Protein AF-A0A7S2BMV5-F1 (afdb_monomer)

Foldseek 3Di:
DDDDDDPLRQLLVVLVVLCVVVVNPDDDDSVLSSVNSVLLVVLVVVLVVQLVVLVVVLVVVLVVLVPDDDDPPVSVVVNVVSVVVSVVSNVVSVVSSVVVSVVSVVSPDDPPDDDDDDDDDDDDDLPPDDPPPPPDPDPVVVVVCVVVPDDPVCPPPVNVSVVVVVVVCVVVVVVVVVVVVVVVVVVVVVVVVVVVVVVVVVVVVVVVVVVVVVVVVVVVVVVVVVVVVVVVVVVVVVV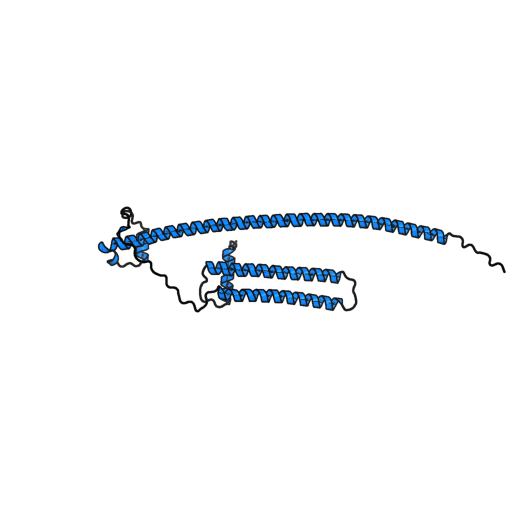VVVVVVVVCVVPPPPPPPPPDD

Organism: NCBI:txid156173

pLDDT: mean 72.01, std 15.32, range [33.25, 97.81]

Radius of gyration: 40.63 Å; Cα contacts (8 Å, |Δi|>4): 65; chains: 1; bounding box: 92×41×137 Å

Mean predicted aligned error: 20.05 Å

Secondary structure (DSSP, 8-state):
-PPPPPHHHHHHHHHHHHHHHTT--SPPPHHHHHHHHHHHHHHHHHHHHHHHHHHHHHHHHHHHHHHS---TTHHHHHHHHHHHHHHHHHHHHHHHHHHHHHHHHHHSPPTT----PPPPPPPPPGGG--GGGTT---HHHHHHHHHTT--GGGGSTTTHHHHHHHHHHHHHHHHHHHHHHHHHHHHHHHHHHHHHHHHHHHHHHHHHHHHHHHHHHHHHHHHHHHHHHHHHHHHHHHHHHHHHHHHHHHHS---------

Structure (mmCIF, N/CA/C/O backbone):
data_AF-A0A7S2BMV5-F1
#
_entry.id   AF-A0A7S2BMV5-F1
#
loop_
_atom_site.group_PDB
_atom_site.id
_atom_site.type_symbol
_atom_site.label_atom_id
_atom_site.label_alt_id
_atom_site.label_comp_id
_atom_site.label_asym_id
_atom_site.label_entity_id
_atom_site.label_seq_id
_atom_site.pdbx_PDB_ins_code
_atom_site.Cartn_x
_atom_site.Cartn_y
_atom_site.Cartn_z
_atom_site.occupancy
_atom_site.B_iso_or_equiv
_atom_site.auth_seq_id
_atom_site.auth_comp_id
_atom_site.auth_asym_id
_atom_site.auth_atom_id
_atom_site.pdbx_PDB_model_num
ATOM 1 N N . MET A 1 1 ? -23.378 18.443 5.020 1.00 53.50 1 MET A N 1
ATOM 2 C CA . MET A 1 1 ? -22.189 17.564 4.950 1.00 53.50 1 MET A CA 1
ATOM 3 C C . MET A 1 1 ? -22.129 16.754 6.234 1.00 53.50 1 MET A C 1
ATOM 5 O O . MET A 1 1 ? -22.157 17.366 7.294 1.00 53.50 1 MET A O 1
ATOM 9 N N . GLN A 1 2 ? -22.137 15.420 6.168 1.00 54.19 2 GLN A N 1
ATOM 10 C CA . GLN A 1 2 ? -21.997 14.602 7.379 1.00 54.19 2 GLN A CA 1
ATOM 11 C C . GLN A 1 2 ? -20.531 14.589 7.845 1.00 54.19 2 GLN A C 1
ATOM 13 O O . GLN A 1 2 ? -19.635 14.514 6.999 1.00 54.19 2 GLN A O 1
ATOM 18 N N . PRO A 1 3 ? -20.265 14.688 9.159 1.00 68.56 3 PRO A N 1
ATOM 19 C CA . PRO A 1 3 ? -18.908 14.627 9.687 1.00 68.56 3 PRO A CA 1
ATOM 20 C C . PRO A 1 3 ? -18.293 13.250 9.411 1.00 68.56 3 PRO A C 1
ATOM 22 O O . PRO A 1 3 ? -18.936 12.222 9.626 1.00 68.56 3 PRO A O 1
ATOM 25 N N . LYS A 1 4 ? -17.038 13.223 8.940 1.00 74.50 4 LYS A N 1
ATOM 26 C CA . LYS A 1 4 ? -16.300 11.966 8.748 1.00 74.50 4 LYS A CA 1
ATOM 27 C C . LYS A 1 4 ? -16.177 11.233 10.095 1.00 74.50 4 LYS A C 1
ATOM 29 O O . LYS A 1 4 ? -15.773 11.860 11.078 1.00 74.50 4 LYS A O 1
ATOM 34 N N . PRO A 1 5 ? -16.483 9.925 10.157 1.00 76.75 5 PRO A N 1
ATOM 35 C CA . PRO A 1 5 ? -16.340 9.151 11.383 1.00 76.75 5 PRO A CA 1
ATOM 36 C C . PRO A 1 5 ? -14.868 9.070 11.793 1.00 76.75 5 PRO A C 1
ATOM 38 O O . PRO A 1 5 ? -13.985 8.927 10.944 1.00 76.75 5 PRO A O 1
ATOM 41 N N . SER A 1 6 ? -14.605 9.149 13.099 1.00 84.50 6 SER A N 1
ATOM 42 C CA . SER A 1 6 ? -13.249 9.040 13.644 1.00 84.50 6 SER A CA 1
ATOM 43 C C . SER A 1 6 ? -12.646 7.655 13.387 1.00 84.50 6 SER A C 1
ATOM 45 O O . SER A 1 6 ? -13.371 6.669 13.260 1.00 84.50 6 SER A O 1
ATOM 47 N N . MET A 1 7 ? -11.314 7.549 13.370 1.00 72.94 7 MET A N 1
ATOM 48 C CA . MET A 1 7 ? -10.622 6.269 13.149 1.00 72.94 7 MET A CA 1
ATOM 49 C C . MET A 1 7 ? -11.015 5.189 14.170 1.00 72.94 7 MET A C 1
ATOM 51 O O . MET A 1 7 ? -11.207 4.040 13.794 1.00 72.94 7 MET A O 1
ATOM 55 N N . SER A 1 8 ? -11.209 5.540 15.448 1.00 72.69 8 SER A N 1
ATOM 56 C CA . SER A 1 8 ? -11.720 4.584 16.451 1.00 72.69 8 SER A CA 1
ATOM 57 C C . SER A 1 8 ? -13.168 4.173 16.168 1.00 72.69 8 SER A C 1
ATOM 59 O O . SER A 1 8 ? -13.519 3.011 16.348 1.00 72.69 8 SER A O 1
ATOM 61 N N . ALA A 1 9 ? -14.022 5.087 15.695 1.00 72.12 9 ALA A N 1
ATOM 62 C CA . ALA A 1 9 ? -15.381 4.721 15.300 1.00 72.12 9 ALA A CA 1
ATOM 63 C C . ALA A 1 9 ? -15.375 3.763 14.096 1.00 72.12 9 ALA A C 1
ATOM 65 O O . ALA A 1 9 ? -16.137 2.803 14.088 1.00 72.12 9 ALA A O 1
ATOM 66 N N . GLN A 1 10 ? -14.475 3.972 13.130 1.00 74.88 10 GLN A N 1
ATOM 67 C CA . GLN A 1 10 ? -14.293 3.072 11.987 1.00 74.88 10 GLN A CA 1
ATOM 68 C C . GLN A 1 10 ? -13.787 1.690 12.423 1.00 74.88 10 GLN A C 1
ATOM 70 O O . GLN A 1 10 ? -14.365 0.689 12.016 1.00 74.88 10 GLN A O 1
ATOM 75 N N . LYS A 1 11 ? -12.775 1.623 13.301 1.00 75.00 11 LYS A N 1
ATOM 76 C CA . LYS A 1 11 ? -12.263 0.362 13.873 1.00 75.00 11 LYS A CA 1
ATOM 77 C C . LYS A 1 11 ? -13.360 -0.422 14.593 1.00 75.00 11 LYS A C 1
ATOM 79 O O . LYS A 1 11 ? -13.543 -1.606 14.327 1.00 75.00 11 LYS A O 1
ATOM 84 N N . ARG A 1 12 ? -14.132 0.247 15.457 1.00 72.50 12 ARG A N 1
ATOM 85 C CA . ARG A 1 12 ? -15.235 -0.385 16.195 1.00 72.50 12 ARG A CA 1
ATOM 86 C C . ARG A 1 12 ? -16.362 -0.846 15.279 1.00 72.50 12 ARG A C 1
ATOM 88 O O . ARG A 1 12 ? -16.884 -1.931 15.494 1.00 72.50 12 ARG A O 1
ATOM 95 N N . ALA A 1 13 ? -16.708 -0.064 14.257 1.00 73.88 13 ALA A N 1
ATOM 96 C CA . ALA A 1 13 ? -17.693 -0.468 13.255 1.00 73.88 13 ALA A CA 1
ATOM 97 C C . ALA A 1 13 ? -17.224 -1.700 12.463 1.00 73.88 13 ALA A C 1
ATOM 99 O O . ALA A 1 13 ? -18.014 -2.603 12.210 1.00 73.88 13 ALA A O 1
ATOM 100 N N . LEU A 1 14 ? -15.933 -1.764 12.128 1.00 73.81 14 LEU A N 1
ATOM 101 C CA . LEU A 1 14 ? -15.335 -2.897 11.427 1.00 73.81 14 LEU A CA 1
ATOM 102 C C . LEU A 1 14 ? -15.361 -4.173 12.284 1.00 73.81 14 LEU A C 1
ATOM 104 O O . LEU A 1 14 ? -15.758 -5.231 11.804 1.00 73.81 14 LEU A O 1
ATOM 108 N N . ALA A 1 15 ? -14.998 -4.059 13.565 1.00 75.12 15 ALA A N 1
ATOM 109 C CA . ALA A 1 15 ? -15.079 -5.160 14.524 1.00 75.12 15 ALA A CA 1
ATOM 110 C C . ALA A 1 15 ? -16.514 -5.675 14.685 1.00 75.12 15 ALA A C 1
ATOM 112 O O . ALA A 1 15 ? -16.746 -6.881 14.699 1.00 75.12 15 ALA A O 1
ATOM 113 N N . TRP A 1 16 ? -17.475 -4.755 14.750 1.00 71.62 16 TRP A N 1
ATOM 114 C CA . TRP A 1 16 ? -18.891 -5.082 14.825 1.00 71.62 16 TRP A CA 1
ATOM 115 C C . TRP A 1 16 ? -19.418 -5.787 13.581 1.00 71.62 16 TRP A C 1
ATOM 117 O O . TRP A 1 16 ? -20.096 -6.795 13.721 1.00 71.62 16 TRP A O 1
ATOM 127 N N . ALA A 1 17 ? -19.079 -5.312 12.382 1.00 71.81 17 ALA A N 1
ATOM 128 C CA . ALA A 1 17 ? -19.498 -5.951 11.136 1.00 71.81 17 ALA A CA 1
ATOM 129 C C . ALA A 1 17 ? -18.977 -7.394 11.024 1.00 71.81 17 ALA A C 1
ATOM 131 O O . ALA A 1 17 ? -19.687 -8.282 10.560 1.00 71.81 17 ALA A O 1
ATOM 132 N N . VAL A 1 18 ? -17.747 -7.643 11.485 1.00 72.00 18 VAL A N 1
ATOM 133 C CA . VAL A 1 18 ? -17.163 -8.992 11.517 1.00 72.00 18 VAL A CA 1
ATOM 134 C C . VAL A 1 18 ? -17.831 -9.876 12.567 1.00 72.00 18 VAL A C 1
ATOM 136 O O . VAL A 1 18 ? -18.065 -11.055 12.310 1.00 72.00 18 VAL A O 1
ATOM 139 N N . ALA A 1 19 ? -18.140 -9.326 13.740 1.00 68.62 19 ALA A N 1
ATOM 140 C CA . ALA A 1 19 ? -18.845 -10.054 14.786 1.00 68.62 19 ALA A CA 1
ATOM 141 C C . ALA A 1 19 ? -20.274 -10.420 14.353 1.00 68.62 19 ALA A C 1
ATOM 143 O O . ALA A 1 19 ? -20.678 -11.569 14.497 1.00 68.62 19 ALA A O 1
ATOM 144 N N . ASP A 1 20 ? -21.001 -9.479 13.750 1.00 69.88 20 ASP A N 1
ATOM 145 C CA . ASP A 1 20 ? -22.357 -9.678 13.226 1.00 69.88 20 ASP A CA 1
ATOM 146 C C . ASP A 1 20 ? -22.390 -10.740 12.116 1.00 69.88 20 ASP A C 1
ATOM 148 O O . ASP A 1 20 ? -23.159 -11.696 12.188 1.00 69.88 20 ASP A O 1
ATOM 152 N N . ALA A 1 21 ? -21.455 -10.678 11.159 1.00 67.88 21 ALA A N 1
ATOM 153 C CA . ALA A 1 21 ? -21.303 -11.699 10.117 1.00 67.88 21 ALA A CA 1
ATOM 154 C C . ALA A 1 21 ? -20.992 -13.105 10.670 1.00 67.88 21 ALA A C 1
ATOM 156 O O . ALA A 1 21 ? -21.187 -14.104 9.978 1.00 67.88 21 ALA A O 1
ATOM 157 N N . ARG A 1 22 ? -20.504 -13.190 11.912 1.00 68.31 22 ARG A N 1
ATOM 158 C CA . ARG A 1 22 ? -20.238 -14.438 12.640 1.00 68.31 22 ARG A CA 1
ATOM 159 C C . ARG A 1 22 ? -21.361 -14.842 13.594 1.00 68.31 22 ARG A C 1
ATOM 161 O O . ARG A 1 22 ? -21.196 -15.808 14.330 1.00 68.31 22 ARG A O 1
ATOM 168 N N . GLY A 1 23 ? -22.486 -14.132 13.575 1.00 63.94 23 GLY A N 1
ATOM 169 C CA . GLY A 1 23 ? -23.636 -14.425 14.422 1.00 63.94 23 GLY A CA 1
ATOM 170 C C . GLY A 1 23 ? -23.456 -13.981 15.871 1.00 63.94 23 GLY A C 1
ATOM 171 O O . GLY A 1 23 ? -24.042 -14.586 16.765 1.00 63.94 23 GLY A O 1
ATOM 172 N N . ALA A 1 24 ? -22.646 -12.951 16.136 1.00 66.12 24 ALA A N 1
ATOM 173 C CA . ALA A 1 24 ? -22.489 -12.434 17.490 1.00 66.12 24 ALA A CA 1
ATOM 174 C C . ALA A 1 24 ? -23.841 -11.983 18.067 1.00 66.12 24 ALA A C 1
ATOM 176 O O . ALA A 1 24 ? -24.450 -11.020 17.610 1.00 66.12 24 ALA A O 1
ATOM 177 N N . VAL A 1 25 ? -24.281 -12.665 19.125 1.00 64.19 25 VAL A N 1
ATOM 178 C CA . VAL A 1 25 ? -25.555 -12.385 19.813 1.00 64.19 25 VAL A CA 1
ATOM 179 C C . VAL A 1 25 ? -25.427 -11.212 20.796 1.00 64.19 25 VAL A C 1
ATOM 181 O O . VAL A 1 25 ? -26.422 -10.626 21.220 1.00 64.19 25 VAL A O 1
ATOM 184 N N . ARG A 1 26 ? -24.196 -10.854 21.186 1.00 66.81 26 ARG A N 1
ATOM 185 C CA . ARG A 1 26 ? -23.913 -9.841 22.212 1.00 66.81 26 ARG A CA 1
ATOM 186 C C . ARG A 1 26 ? -23.115 -8.671 21.672 1.00 66.81 26 ARG A C 1
ATOM 188 O O . ARG A 1 26 ? -22.296 -8.804 20.766 1.00 66.81 26 ARG A O 1
ATOM 195 N N . THR A 1 27 ? -23.311 -7.527 22.321 1.00 71.69 27 THR A N 1
ATOM 196 C CA . THR A 1 27 ? -22.537 -6.328 22.040 1.00 71.69 27 THR A CA 1
ATOM 197 C C . THR A 1 27 ? -21.094 -6.468 22.484 1.00 71.69 27 THR A C 1
ATOM 199 O O . THR A 1 27 ? -20.839 -6.739 23.655 1.00 71.69 27 THR A O 1
ATOM 202 N N . LEU A 1 28 ? -20.156 -6.238 21.564 1.00 72.56 28 LEU A N 1
ATOM 203 C CA . LEU A 1 28 ? -18.733 -6.208 21.884 1.00 72.56 28 LEU A CA 1
ATOM 204 C C . LEU A 1 28 ? -18.419 -5.065 22.848 1.00 72.56 28 LEU A C 1
ATOM 206 O O . LEU A 1 28 ? -18.782 -3.909 22.603 1.00 72.56 28 LEU A O 1
ATOM 210 N N . GLU A 1 29 ? -17.685 -5.383 23.912 1.00 78.00 29 GLU A N 1
ATOM 211 C CA . GLU A 1 29 ? -17.098 -4.367 24.775 1.00 78.00 29 GLU A CA 1
ATOM 212 C C . GLU A 1 29 ? -16.193 -3.436 23.966 1.00 78.00 29 GLU A C 1
ATOM 214 O O . GLU A 1 29 ? -15.523 -3.844 23.014 1.00 78.00 29 GLU A O 1
ATOM 219 N N . LYS A 1 30 ? -16.150 -2.161 24.358 1.00 76.81 30 LYS A N 1
ATOM 220 C CA . LYS A 1 30 ? -15.421 -1.125 23.618 1.00 76.81 30 LYS A CA 1
ATOM 221 C C . LYS A 1 30 ? -13.936 -1.470 23.441 1.00 76.81 30 LYS A C 1
ATOM 223 O O . LYS A 1 30 ? -13.413 -1.307 22.344 1.00 76.81 30 LYS A O 1
ATOM 228 N N . SER A 1 31 ? -13.287 -1.963 24.495 1.00 75.31 31 SER A N 1
ATOM 229 C CA . SER A 1 31 ? -11.877 -2.380 24.499 1.00 75.31 31 SER A CA 1
ATOM 230 C C . SER A 1 31 ? -11.614 -3.532 23.524 1.00 75.31 31 SER A C 1
ATOM 232 O O . SER A 1 31 ? -10.661 -3.483 22.747 1.00 75.31 31 SER A O 1
ATOM 234 N N . VAL A 1 32 ? -12.491 -4.538 23.520 1.00 75.12 32 VAL A N 1
ATOM 235 C CA . VAL A 1 32 ? -12.416 -5.693 22.617 1.00 75.12 32 VAL A CA 1
ATOM 236 C C . VAL A 1 32 ? -12.652 -5.252 21.173 1.00 75.12 32 VAL A C 1
ATOM 238 O O . VAL A 1 32 ? -11.873 -5.603 20.292 1.00 75.12 32 VAL A O 1
ATOM 241 N N . ALA A 1 33 ? -13.660 -4.412 20.926 1.00 73.75 33 ALA A N 1
ATOM 242 C CA . ALA A 1 33 ? -13.953 -3.876 19.600 1.00 73.75 33 ALA A CA 1
ATOM 243 C C . ALA A 1 33 ? -12.804 -3.018 19.041 1.00 73.75 33 ALA A C 1
ATOM 245 O O . ALA A 1 33 ? -12.479 -3.126 17.859 1.00 73.75 33 ALA A O 1
ATOM 246 N N . ASP A 1 34 ? -12.162 -2.186 19.868 1.00 74.31 34 ASP A N 1
ATOM 247 C CA . ASP A 1 34 ? -10.994 -1.404 19.449 1.00 74.31 34 ASP A CA 1
ATOM 248 C C . ASP A 1 34 ? -9.797 -2.324 19.118 1.00 74.31 34 ASP A C 1
ATOM 250 O O . ASP A 1 34 ? -9.125 -2.105 18.106 1.00 74.31 34 ASP A O 1
ATOM 254 N N . LYS A 1 35 ? -9.560 -3.388 19.905 1.00 77.12 35 LYS A N 1
ATOM 255 C CA . LYS A 1 35 ? -8.487 -4.372 19.660 1.00 77.12 35 LYS A CA 1
ATOM 256 C C . LYS A 1 35 ? -8.723 -5.180 18.380 1.00 77.12 35 LYS A C 1
ATOM 258 O O . LYS A 1 35 ? -7.837 -5.247 17.530 1.00 77.12 35 LYS A O 1
ATOM 263 N N . VAL A 1 36 ? -9.922 -5.738 18.212 1.00 75.81 36 VAL A N 1
ATOM 264 C CA . VAL A 1 36 ? -10.328 -6.487 17.010 1.00 75.81 36 VAL A CA 1
ATOM 265 C C . VAL A 1 36 ? -10.270 -5.592 15.773 1.00 75.81 36 VAL A C 1
ATOM 267 O O . VAL A 1 36 ? -9.698 -5.973 14.754 1.00 75.81 36 VAL A O 1
ATOM 270 N N . GLY A 1 37 ? -10.795 -4.369 15.871 1.00 76.88 37 GLY A N 1
ATOM 271 C CA . GLY A 1 37 ? -10.761 -3.401 14.779 1.00 76.88 37 GLY A CA 1
ATOM 272 C C . GLY A 1 37 ? -9.337 -3.014 14.378 1.00 76.88 37 GLY A C 1
ATOM 273 O O . GLY A 1 37 ? -9.053 -2.877 13.189 1.00 76.88 37 GLY A O 1
ATOM 274 N N . LEU A 1 38 ? -8.424 -2.881 15.347 1.00 80.69 38 LEU A N 1
ATOM 275 C CA . LEU A 1 38 ? -7.005 -2.649 15.079 1.00 80.69 38 LEU A CA 1
ATOM 276 C C . LEU A 1 38 ? -6.352 -3.848 14.380 1.00 80.69 38 LEU A C 1
ATOM 278 O O . LEU A 1 38 ? -5.657 -3.642 13.389 1.00 80.69 38 LEU A O 1
ATOM 282 N N . MET A 1 39 ? -6.584 -5.077 14.852 1.00 79.12 39 MET A N 1
ATOM 283 C CA . MET A 1 39 ? -6.038 -6.289 14.222 1.00 79.12 39 MET A CA 1
ATOM 284 C C . MET A 1 39 ? -6.485 -6.409 12.762 1.00 79.12 39 MET A C 1
ATOM 286 O O . MET A 1 39 ? -5.648 -6.538 11.869 1.00 79.12 39 MET A O 1
ATOM 290 N N . LEU A 1 40 ? -7.787 -6.252 12.511 1.00 77.81 40 LEU A N 1
ATOM 291 C CA . LEU A 1 40 ? -8.359 -6.274 11.166 1.00 77.81 40 LEU A CA 1
ATOM 292 C C . LEU A 1 40 ? -7.781 -5.175 10.270 1.00 77.81 40 LEU A C 1
ATOM 294 O O . LEU A 1 40 ? -7.488 -5.416 9.100 1.00 77.81 40 LEU A O 1
ATOM 298 N N . GLN A 1 41 ? -7.589 -3.966 10.805 1.00 79.75 41 GLN A N 1
ATOM 299 C CA . GLN A 1 41 ? -6.994 -2.872 10.044 1.00 79.75 41 GLN A CA 1
ATOM 300 C C . GLN A 1 41 ? -5.533 -3.164 9.682 1.00 79.75 41 GLN A C 1
ATOM 302 O O . GLN A 1 41 ? -5.146 -2.977 8.529 1.00 79.75 41 GLN A O 1
ATOM 307 N N . THR A 1 42 ? -4.728 -3.634 10.635 1.00 80.75 42 THR A N 1
ATOM 308 C CA . THR A 1 42 ? -3.323 -4.000 10.402 1.00 80.75 42 THR A CA 1
ATOM 309 C C . THR A 1 42 ? -3.213 -5.096 9.347 1.00 80.75 42 THR A C 1
ATOM 311 O O . THR A 1 42 ? -2.400 -5.003 8.426 1.00 80.75 42 THR A O 1
ATOM 314 N N . GLN A 1 43 ? -4.079 -6.104 9.425 1.00 77.88 43 GLN A N 1
ATOM 315 C CA . GLN A 1 43 ? -4.113 -7.191 8.457 1.00 77.88 43 GLN A CA 1
ATOM 316 C C . GLN A 1 43 ? -4.548 -6.705 7.070 1.00 77.88 43 GLN A C 1
ATOM 318 O O . GLN A 1 43 ? -3.911 -7.042 6.076 1.00 77.88 43 GLN A O 1
ATOM 323 N N . ALA A 1 44 ? -5.559 -5.835 6.991 1.00 78.19 44 ALA A N 1
ATOM 324 C CA . ALA A 1 44 ? -5.974 -5.220 5.735 1.00 78.19 44 ALA A CA 1
ATOM 325 C C . ALA A 1 44 ? -4.850 -4.389 5.096 1.00 78.19 44 ALA A C 1
ATOM 327 O O . ALA A 1 44 ? -4.679 -4.436 3.880 1.00 78.19 44 ALA A O 1
ATOM 328 N N . ILE A 1 45 ? -4.064 -3.654 5.891 1.00 80.12 45 ILE A N 1
ATOM 329 C CA . ILE A 1 45 ? -2.890 -2.915 5.400 1.00 80.12 45 ILE A CA 1
ATOM 330 C C . ILE A 1 45 ? -1.848 -3.885 4.835 1.00 80.12 45 ILE A C 1
ATOM 332 O O . ILE A 1 45 ? -1.396 -3.691 3.709 1.00 80.12 45 ILE A O 1
ATOM 336 N N . LYS A 1 46 ? -1.516 -4.950 5.575 1.00 80.00 46 LYS A N 1
ATOM 337 C CA . LYS A 1 46 ? -0.541 -5.970 5.154 1.00 80.00 46 LYS A CA 1
ATOM 338 C C . LYS A 1 46 ? -0.957 -6.673 3.859 1.00 80.00 46 LYS A C 1
ATOM 340 O O . LYS A 1 46 ? -0.132 -6.937 2.993 1.00 80.00 46 LYS A O 1
ATOM 345 N N . VAL A 1 47 ? -2.243 -6.966 3.714 1.00 76.75 47 VAL A N 1
ATOM 346 C CA . VAL A 1 47 ? -2.788 -7.636 2.527 1.00 76.75 47 VAL A CA 1
ATOM 347 C C . VAL A 1 47 ? -2.799 -6.687 1.336 1.00 76.75 47 VAL A C 1
ATOM 349 O O . VAL A 1 47 ? -2.360 -7.064 0.254 1.00 76.75 47 VAL A O 1
ATOM 352 N N . ARG A 1 48 ? -3.219 -5.430 1.528 1.00 77.81 48 ARG A N 1
ATOM 353 C CA . ARG A 1 48 ? -3.165 -4.411 0.470 1.00 77.81 48 ARG A CA 1
ATOM 354 C C . ARG A 1 48 ? -1.741 -4.161 -0.010 1.00 77.81 48 ARG A C 1
ATOM 356 O O . ARG A 1 48 ? -1.544 -4.046 -1.213 1.00 77.81 48 ARG A O 1
ATOM 363 N N . SER A 1 49 ? -0.762 -4.096 0.894 1.00 76.50 49 SER A N 1
ATOM 364 C CA . SER A 1 49 ? 0.635 -3.898 0.499 1.00 76.50 49 SER A CA 1
ATOM 365 C C . SER A 1 49 ? 1.184 -5.095 -0.277 1.00 76.50 49 SER A C 1
ATOM 367 O O . SER A 1 49 ? 1.848 -4.897 -1.291 1.00 76.50 49 SER A O 1
ATOM 369 N N . LYS A 1 50 ? 0.852 -6.328 0.129 1.00 77.88 50 LYS A N 1
ATOM 370 C CA . LYS A 1 50 ? 1.219 -7.547 -0.612 1.00 77.88 50 LYS A CA 1
ATOM 371 C C . LYS A 1 50 ? 0.600 -7.599 -2.008 1.00 77.88 50 LYS A C 1
ATOM 373 O O . LYS A 1 50 ? 1.307 -7.908 -2.961 1.00 77.88 50 LYS A O 1
ATOM 378 N N . LEU A 1 51 ? -0.687 -7.272 -2.131 1.00 78.38 51 LEU A N 1
ATOM 379 C CA . LEU A 1 51 ? -1.373 -7.216 -3.425 1.00 78.38 51 LEU A CA 1
ATOM 380 C C . LEU A 1 51 ? -0.760 -6.144 -4.332 1.00 78.38 51 LEU A C 1
ATOM 382 O O . LEU A 1 51 ? -0.412 -6.443 -5.466 1.00 78.38 51 LEU A O 1
ATOM 386 N N . ALA A 1 52 ? -0.531 -4.938 -3.806 1.00 80.25 52 ALA A N 1
ATOM 387 C CA . ALA A 1 52 ? 0.093 -3.859 -4.566 1.00 80.25 52 ALA A CA 1
ATOM 388 C C . ALA A 1 52 ? 1.507 -4.230 -5.047 1.00 80.25 52 ALA A C 1
ATOM 390 O O . ALA A 1 52 ? 1.859 -3.953 -6.189 1.00 80.25 52 ALA A O 1
ATOM 391 N N . ALA A 1 53 ? 2.309 -4.888 -4.204 1.00 76.94 53 ALA A N 1
ATOM 392 C CA . ALA A 1 53 ? 3.634 -5.365 -4.597 1.00 76.94 53 ALA A CA 1
ATOM 393 C C . ALA A 1 53 ? 3.563 -6.437 -5.699 1.00 76.94 53 ALA A C 1
ATOM 395 O O . ALA A 1 53 ? 4.362 -6.400 -6.634 1.00 76.94 53 ALA A O 1
ATOM 396 N N . ALA A 1 54 ? 2.600 -7.362 -5.613 1.00 76.38 54 ALA A N 1
ATOM 397 C CA . ALA A 1 54 ? 2.382 -8.384 -6.635 1.00 76.38 54 ALA A CA 1
ATOM 398 C C . ALA A 1 54 ? 1.957 -7.770 -7.979 1.00 76.38 54 ALA A C 1
ATOM 400 O O . ALA A 1 54 ? 2.485 -8.162 -9.019 1.00 76.38 54 ALA A O 1
ATOM 401 N N . ASP A 1 55 ? 1.067 -6.774 -7.953 1.00 78.19 55 ASP A N 1
ATOM 402 C CA . ASP A 1 55 ? 0.626 -6.060 -9.153 1.00 78.19 55 ASP A CA 1
ATOM 403 C C . ASP A 1 55 ? 1.795 -5.303 -9.806 1.00 78.19 55 ASP A C 1
ATOM 405 O O . ASP A 1 55 ? 2.017 -5.437 -11.007 1.00 78.19 55 ASP A O 1
ATOM 409 N N . VAL A 1 56 ? 2.599 -4.571 -9.021 1.00 82.31 56 VAL A N 1
ATOM 410 C CA . VAL A 1 56 ? 3.787 -3.853 -9.525 1.00 82.31 56 VAL A CA 1
ATOM 411 C C . VAL A 1 56 ? 4.798 -4.816 -10.147 1.00 82.31 56 VAL A C 1
ATOM 413 O O . VAL A 1 56 ? 5.321 -4.543 -11.229 1.00 82.31 56 VAL A O 1
ATOM 416 N N . TYR A 1 57 ? 5.059 -5.951 -9.495 1.00 78.50 57 TYR A N 1
ATOM 417 C CA . TYR A 1 57 ? 5.959 -6.971 -10.026 1.00 78.50 57 TYR A CA 1
ATOM 418 C C . TYR A 1 57 ? 5.447 -7.528 -11.361 1.00 78.50 57 TYR A C 1
ATOM 420 O O . TYR A 1 57 ? 6.181 -7.519 -12.350 1.00 78.50 57 TYR A O 1
ATOM 428 N N . ALA A 1 58 ? 4.172 -7.924 -11.424 1.00 77.94 58 ALA A N 1
ATOM 429 C CA . ALA A 1 58 ? 3.560 -8.432 -12.648 1.00 77.94 58 ALA A CA 1
ATOM 430 C C . ALA A 1 58 ? 3.592 -7.396 -13.786 1.00 77.94 58 ALA A C 1
ATOM 432 O O . ALA A 1 58 ? 3.914 -7.743 -14.922 1.00 77.94 58 ALA A O 1
ATOM 433 N N . GLU A 1 59 ? 3.316 -6.122 -13.497 1.00 84.25 59 GLU A N 1
ATOM 434 C CA . GLU A 1 59 ? 3.383 -5.038 -14.483 1.00 84.25 59 GLU A CA 1
ATOM 435 C C . GLU A 1 59 ? 4.816 -4.840 -15.008 1.00 84.25 59 GLU A C 1
ATOM 437 O O . GLU A 1 59 ? 5.024 -4.707 -16.216 1.00 84.25 59 GLU A O 1
ATOM 442 N N . SER A 1 60 ? 5.812 -4.878 -14.112 1.00 81.38 60 SER A N 1
ATOM 443 C CA . SER A 1 60 ? 7.229 -4.708 -14.458 1.00 81.38 60 SER A CA 1
ATOM 444 C C . SER A 1 60 ? 7.745 -5.828 -15.360 1.00 81.38 60 SER A C 1
ATOM 446 O O . SER A 1 60 ? 8.399 -5.572 -16.373 1.00 81.38 60 SER A O 1
ATOM 448 N N . GLU A 1 61 ? 7.372 -7.068 -15.060 1.00 79.94 61 GLU A N 1
ATOM 449 C CA . GLU A 1 61 ? 7.758 -8.218 -15.863 1.00 79.94 61 GLU A CA 1
ATOM 450 C C . GLU A 1 61 ? 7.003 -8.241 -17.201 1.00 79.94 61 GLU A C 1
ATOM 452 O O . GLU A 1 61 ? 7.601 -8.519 -18.239 1.00 79.94 61 GLU A O 1
ATOM 457 N N . ARG A 1 62 ? 5.726 -7.824 -17.244 1.00 81.31 62 ARG A N 1
ATOM 458 C CA . ARG A 1 62 ? 4.986 -7.681 -18.510 1.00 81.31 62 ARG A CA 1
ATOM 459 C C . ARG A 1 62 ? 5.641 -6.625 -19.395 1.00 81.31 62 ARG A C 1
ATOM 461 O O . ARG A 1 62 ? 5.715 -6.813 -20.608 1.00 81.31 62 ARG A O 1
ATOM 468 N N . ALA A 1 63 ? 6.107 -5.520 -18.814 1.00 83.75 63 ALA A N 1
ATOM 469 C CA . ALA A 1 63 ? 6.827 -4.480 -19.541 1.00 83.75 63 ALA A CA 1
ATOM 470 C C . ALA A 1 63 ? 8.160 -5.001 -20.104 1.00 83.75 63 ALA A C 1
ATOM 472 O O . ALA A 1 63 ? 8.451 -4.756 -21.275 1.00 83.75 63 ALA A O 1
ATOM 473 N N . ARG A 1 64 ? 8.919 -5.781 -19.319 1.00 82.88 64 ARG A N 1
ATOM 474 C CA . ARG A 1 64 ? 10.171 -6.417 -19.762 1.00 82.88 64 ARG A CA 1
ATOM 475 C C . ARG A 1 64 ? 9.938 -7.381 -20.923 1.00 82.88 64 ARG A C 1
ATOM 477 O O . ARG A 1 64 ? 10.580 -7.255 -21.962 1.00 82.88 64 ARG A O 1
ATOM 484 N N . VAL A 1 65 ? 8.959 -8.272 -20.792 1.00 81.44 65 VAL A N 1
ATOM 485 C CA . VAL A 1 65 ? 8.608 -9.255 -21.829 1.00 81.44 65 VAL A CA 1
ATOM 486 C C . VAL A 1 65 ? 8.120 -8.566 -23.106 1.00 81.44 65 VAL A C 1
ATOM 488 O O . VAL A 1 65 ? 8.472 -8.981 -24.203 1.00 81.44 65 VAL A O 1
ATOM 491 N N . ARG A 1 66 ? 7.364 -7.465 -22.994 1.00 79.88 66 ARG A N 1
ATOM 492 C CA . ARG A 1 66 ? 6.932 -6.665 -24.156 1.00 79.88 66 ARG A CA 1
ATOM 493 C C . ARG A 1 66 ? 8.074 -5.918 -24.851 1.00 79.88 66 ARG A C 1
ATOM 495 O O . ARG A 1 66 ? 7.917 -5.566 -26.016 1.00 79.88 66 ARG A O 1
ATOM 502 N N . SER A 1 67 ? 9.172 -5.632 -24.149 1.00 79.12 67 SER A N 1
ATOM 503 C CA . SER A 1 67 ? 10.346 -4.965 -24.728 1.00 79.12 67 SER A CA 1
ATOM 504 C C . SER A 1 67 ? 11.311 -5.918 -25.437 1.00 79.12 67 SER A C 1
ATOM 506 O O . SER A 1 67 ? 12.168 -5.459 -26.192 1.00 79.12 67 SER A O 1
ATOM 508 N N . GLU A 1 68 ? 11.178 -7.228 -25.219 1.00 74.81 68 GLU A N 1
ATOM 509 C CA . GLU A 1 68 ? 11.981 -8.236 -25.905 1.00 74.81 68 GLU A CA 1
ATOM 510 C C . GLU A 1 68 ? 11.432 -8.492 -27.324 1.00 74.81 68 GLU A C 1
ATOM 512 O O . GLU A 1 68 ? 10.216 -8.476 -27.540 1.00 74.81 68 GLU A O 1
ATOM 517 N N . PRO A 1 69 ? 12.306 -8.694 -28.329 1.00 71.06 69 PRO A N 1
ATOM 518 C CA . PRO A 1 69 ? 11.873 -8.948 -29.697 1.00 71.06 69 PRO A CA 1
ATOM 519 C C . PRO A 1 69 ? 11.035 -10.235 -29.761 1.00 71.06 69 PRO A C 1
ATOM 521 O O . PRO A 1 69 ? 11.346 -11.199 -29.055 1.00 71.06 69 PRO A O 1
ATOM 524 N N . PRO A 1 70 ? 9.986 -10.283 -30.604 1.00 61.53 70 PRO A N 1
ATOM 525 C CA . PRO A 1 70 ? 9.077 -11.419 -30.656 1.00 61.53 70 PRO A CA 1
ATOM 526 C C . PRO A 1 70 ? 9.847 -12.675 -31.074 1.00 61.53 70 PRO A C 1
ATOM 528 O O . PRO A 1 70 ? 10.258 -12.810 -32.224 1.00 61.53 70 PRO A O 1
ATOM 531 N N . SER A 1 71 ? 10.055 -13.585 -30.123 1.00 60.31 71 SER A N 1
ATOM 532 C CA . SER A 1 71 ? 10.418 -14.968 -30.416 1.00 60.31 71 SER A CA 1
ATOM 533 C C . SER A 1 71 ? 9.126 -15.779 -30.522 1.00 60.31 71 SER A C 1
ATOM 535 O O . SER A 1 71 ? 8.212 -15.628 -29.708 1.00 60.31 71 SER A O 1
ATOM 537 N N . ASP A 1 72 ? 9.007 -16.556 -31.597 1.00 55.72 72 ASP A N 1
ATOM 538 C CA . ASP A 1 72 ? 7.776 -17.254 -31.970 1.00 55.72 72 ASP A CA 1
ATOM 539 C C . ASP A 1 72 ? 7.237 -18.143 -30.831 1.00 55.72 72 ASP A C 1
ATOM 541 O O . ASP A 1 72 ? 7.941 -18.987 -30.278 1.00 55.72 72 ASP A O 1
ATOM 545 N N . GLY A 1 73 ? 5.953 -17.969 -30.498 1.00 63.44 73 GLY A N 1
ATOM 546 C CA . GLY A 1 73 ? 5.148 -18.881 -29.670 1.00 63.44 73 GLY A CA 1
ATOM 547 C C . GLY A 1 73 ? 5.379 -18.863 -28.150 1.00 63.44 73 GLY A C 1
ATOM 548 O O . GLY A 1 73 ? 4.471 -19.227 -27.406 1.00 63.44 73 GLY A O 1
ATOM 549 N N . THR A 1 74 ? 6.534 -18.409 -27.659 1.00 69.56 74 THR A N 1
ATOM 550 C CA . THR A 1 74 ? 6.893 -18.422 -26.223 1.00 69.56 74 THR A CA 1
ATOM 551 C C . THR A 1 74 ? 6.285 -17.270 -25.423 1.00 69.56 74 THR A C 1
ATOM 553 O O . THR A 1 74 ? 5.977 -17.436 -24.242 1.00 69.56 74 THR A O 1
ATOM 556 N N . LEU A 1 75 ? 6.048 -16.117 -26.056 1.00 74.12 75 LEU A N 1
ATOM 557 C CA . LEU A 1 75 ? 5.560 -14.905 -25.384 1.00 74.12 75 LEU A CA 1
ATOM 558 C C . LEU A 1 75 ? 4.173 -15.094 -24.747 1.00 74.12 75 LEU A C 1
ATOM 560 O O . LEU A 1 75 ? 3.904 -14.607 -23.652 1.00 74.12 75 LEU A O 1
ATOM 564 N N . THR A 1 76 ? 3.280 -15.813 -25.430 1.00 78.56 76 THR A N 1
ATOM 565 C CA . THR A 1 76 ? 1.901 -16.030 -24.972 1.00 78.56 76 THR A CA 1
ATOM 566 C C . THR A 1 76 ? 1.854 -16.964 -23.764 1.00 78.56 76 THR A C 1
ATOM 568 O O . THR A 1 76 ? 1.114 -16.698 -22.819 1.00 78.56 76 THR A O 1
ATOM 571 N N . SER A 1 77 ? 2.675 -18.020 -23.762 1.00 81.75 77 SER A N 1
ATOM 572 C CA . SER A 1 77 ? 2.824 -18.922 -22.615 1.00 81.75 77 SER A CA 1
ATOM 573 C C . SER A 1 77 ? 3.438 -18.212 -21.411 1.00 81.75 77 SER A C 1
ATOM 575 O O . SER A 1 77 ? 2.954 -18.394 -20.299 1.00 81.75 77 SER A O 1
ATOM 577 N N . LEU A 1 78 ? 4.438 -17.355 -21.636 1.00 80.50 78 LEU A N 1
ATOM 578 C CA . LEU A 1 78 ? 5.096 -16.603 -20.569 1.00 80.50 78 LEU A CA 1
ATOM 579 C C . LEU A 1 78 ? 4.138 -15.599 -19.905 1.00 80.50 78 LEU A C 1
ATOM 581 O O . LEU A 1 78 ? 4.060 -15.528 -18.683 1.00 80.50 78 LEU A O 1
ATOM 585 N N . LEU A 1 79 ? 3.343 -14.872 -20.699 1.00 81.50 79 LEU A N 1
ATOM 586 C CA . LEU A 1 79 ? 2.315 -13.966 -20.173 1.00 81.50 79 LEU A CA 1
ATOM 587 C C . LEU A 1 79 ? 1.226 -14.719 -19.392 1.00 81.50 79 LEU A C 1
ATOM 589 O O . LEU A 1 79 ? 0.815 -14.259 -18.329 1.00 81.50 79 LEU A O 1
ATOM 593 N N . ALA A 1 80 ? 0.792 -15.887 -19.876 1.00 84.25 80 ALA A N 1
ATOM 594 C CA . ALA A 1 80 ? -0.184 -16.717 -19.170 1.00 84.25 80 ALA A CA 1
ATOM 595 C C . ALA A 1 80 ? 0.366 -17.270 -17.841 1.00 84.25 80 ALA A C 1
ATOM 597 O O . ALA A 1 80 ? -0.355 -17.314 -16.843 1.00 84.25 80 ALA A O 1
ATOM 598 N N . GLU A 1 81 ? 1.643 -17.659 -17.803 1.00 83.62 81 GLU A N 1
ATOM 599 C CA . GLU A 1 81 ? 2.314 -18.104 -16.579 1.00 83.62 81 GLU A CA 1
ATOM 600 C C . GLU A 1 81 ? 2.407 -16.971 -15.552 1.00 83.62 81 GLU A C 1
ATOM 602 O O . GLU A 1 81 ? 2.090 -17.165 -14.378 1.00 83.62 81 GLU A O 1
ATOM 607 N N . MET A 1 82 ? 2.739 -15.760 -15.997 1.00 82.31 82 MET A N 1
ATOM 608 C CA . MET A 1 82 ? 2.748 -14.580 -15.137 1.00 82.31 82 MET A CA 1
ATOM 609 C C . MET A 1 82 ? 1.364 -14.227 -14.578 1.00 82.31 82 MET A C 1
ATOM 611 O O . MET A 1 82 ? 1.237 -13.907 -13.396 1.00 82.31 82 MET A O 1
ATOM 615 N N . ASP A 1 83 ? 0.315 -14.311 -15.398 1.00 84.69 83 ASP A N 1
ATOM 616 C CA . ASP A 1 83 ? -1.061 -14.087 -14.945 1.00 84.69 83 ASP A CA 1
ATOM 617 C C . ASP A 1 83 ? -1.488 -15.148 -13.919 1.00 84.69 83 ASP A C 1
ATOM 619 O O . ASP A 1 83 ? -2.129 -14.824 -12.915 1.00 84.69 83 ASP A O 1
ATOM 623 N N . SER A 1 84 ? -1.073 -16.403 -14.116 1.00 85.56 84 SER A N 1
ATOM 624 C CA . SER A 1 84 ? -1.276 -17.481 -13.143 1.00 85.56 84 SER A CA 1
ATOM 625 C C . SER A 1 84 ? -0.539 -17.213 -11.826 1.00 85.56 84 SER A C 1
ATOM 627 O O . SER A 1 84 ? -1.094 -17.446 -10.750 1.00 85.56 84 SER A O 1
ATOM 629 N N . GLN A 1 85 ? 0.696 -16.705 -11.876 1.00 82.75 85 GLN A N 1
ATOM 630 C CA . GLN A 1 85 ? 1.459 -16.336 -10.679 1.00 82.75 85 GLN A CA 1
ATOM 631 C C . GLN A 1 85 ? 0.800 -15.176 -9.921 1.00 82.75 85 GLN A C 1
ATOM 633 O O . GLN A 1 85 ? 0.690 -15.232 -8.694 1.00 82.75 85 GLN A O 1
ATOM 638 N N . LEU A 1 86 ? 0.285 -14.168 -10.633 1.00 83.44 86 LEU A N 1
ATOM 639 C CA . LEU A 1 86 ? -0.461 -13.062 -10.032 1.00 83.44 86 LEU A CA 1
ATOM 640 C C . LEU A 1 86 ? -1.738 -13.554 -9.338 1.00 83.44 86 LEU A C 1
ATOM 642 O O . LEU A 1 86 ? -2.004 -13.189 -8.192 1.00 83.44 86 LEU A O 1
ATOM 646 N N . GLN A 1 87 ? -2.499 -14.437 -9.993 1.00 83.38 87 GLN A N 1
ATOM 647 C CA . GLN A 1 87 ? -3.684 -15.053 -9.392 1.00 83.38 87 GLN A CA 1
ATOM 648 C C . GLN A 1 87 ? -3.337 -15.870 -8.145 1.00 83.38 87 GLN A C 1
ATOM 650 O O . GLN A 1 87 ? -4.038 -15.773 -7.137 1.00 83.38 87 GLN A O 1
ATOM 655 N N . SER A 1 88 ? -2.235 -16.625 -8.173 1.00 83.81 88 SER A N 1
ATOM 656 C CA . SER A 1 88 ? -1.759 -17.367 -7.004 1.00 83.81 88 SER A CA 1
ATOM 657 C C . SER A 1 88 ? -1.367 -16.434 -5.855 1.00 83.81 88 SER A C 1
ATOM 659 O O . SER A 1 88 ? -1.688 -16.721 -4.702 1.00 83.81 88 SER A O 1
ATOM 661 N N . ALA A 1 89 ? -0.711 -15.306 -6.142 1.00 79.75 89 ALA A N 1
ATOM 662 C CA . ALA A 1 89 ? -0.358 -14.308 -5.133 1.00 79.75 89 ALA A CA 1
ATOM 663 C C . ALA A 1 89 ? -1.607 -13.651 -4.524 1.00 79.75 89 ALA A C 1
ATOM 665 O O . ALA A 1 89 ? -1.697 -13.482 -3.305 1.00 79.75 89 ALA A O 1
ATOM 666 N N . HIS A 1 90 ? -2.605 -13.338 -5.355 1.00 76.62 90 HIS A N 1
ATOM 667 C CA . HIS A 1 90 ? -3.899 -12.826 -4.902 1.00 76.62 90 HIS A CA 1
ATOM 668 C C . HIS A 1 90 ? -4.640 -13.844 -4.032 1.00 76.62 90 HIS A C 1
ATOM 670 O O . HIS A 1 90 ? -5.235 -13.465 -3.023 1.00 76.62 90 HIS A O 1
ATOM 676 N N . GLN A 1 91 ? -4.590 -15.129 -4.386 1.00 79.75 91 GLN A N 1
ATOM 677 C CA . GLN A 1 91 ? -5.212 -16.187 -3.598 1.00 79.75 91 GLN A CA 1
ATOM 678 C C . GLN A 1 91 ? -4.505 -16.380 -2.251 1.00 79.75 91 GLN A C 1
ATOM 680 O O . GLN A 1 91 ? -5.170 -16.370 -1.221 1.00 79.75 91 GLN A O 1
ATOM 685 N N . ALA A 1 92 ? -3.172 -16.422 -2.226 1.00 77.06 92 ALA A N 1
ATOM 686 C CA . ALA A 1 92 ? -2.406 -16.504 -0.983 1.00 77.06 92 ALA A CA 1
ATOM 687 C C . ALA A 1 92 ? -2.679 -15.310 -0.049 1.00 77.06 92 ALA A C 1
ATOM 689 O O . ALA A 1 92 ? -2.801 -15.472 1.166 1.00 77.06 92 ALA A O 1
ATOM 690 N N . ALA A 1 93 ? -2.829 -14.105 -0.609 1.00 72.62 93 ALA A N 1
ATOM 691 C CA . ALA A 1 93 ? -3.202 -12.920 0.156 1.00 72.62 93 ALA A CA 1
ATOM 692 C C . ALA A 1 93 ? -4.621 -13.031 0.747 1.00 72.62 93 ALA A C 1
ATOM 694 O O . ALA A 1 93 ? -4.848 -12.594 1.876 1.00 72.62 93 ALA A O 1
ATOM 695 N N . LYS A 1 94 ? -5.573 -13.643 0.025 1.00 71.69 94 LYS A N 1
ATOM 696 C CA . LYS A 1 94 ? -6.910 -13.958 0.560 1.00 71.69 94 LYS A CA 1
ATOM 697 C C . LYS A 1 94 ? -6.836 -15.000 1.674 1.00 71.69 94 LYS A C 1
ATOM 699 O O . LYS A 1 94 ? -7.469 -14.813 2.706 1.00 71.69 94 LYS A O 1
ATOM 704 N N . ASP A 1 95 ? -6.050 -16.054 1.509 1.00 71.69 95 ASP A N 1
ATOM 705 C CA . ASP A 1 95 ? -5.923 -17.109 2.519 1.00 71.69 95 ASP A CA 1
ATOM 706 C C . ASP A 1 95 ? -5.299 -16.565 3.819 1.00 71.69 95 ASP A C 1
ATOM 708 O O . ASP A 1 95 ? -5.748 -16.893 4.918 1.00 71.69 95 ASP A O 1
ATOM 712 N N . GLU A 1 96 ? -4.340 -15.637 3.719 1.00 71.06 96 GLU A N 1
ATOM 713 C CA . GLU A 1 96 ? -3.779 -14.931 4.878 1.00 71.06 96 GLU A CA 1
ATOM 714 C C . GLU A 1 96 ? -4.816 -14.055 5.594 1.00 71.06 96 GLU A C 1
ATOM 716 O O . GLU A 1 96 ? -4.782 -13.955 6.822 1.00 71.06 96 GLU A O 1
ATOM 721 N N . VAL A 1 97 ? -5.759 -13.443 4.864 1.00 67.25 97 VAL A N 1
ATOM 722 C CA . VAL A 1 97 ? -6.910 -12.746 5.464 1.00 67.25 97 VAL A CA 1
ATOM 723 C C . VAL A 1 97 ? -7.724 -13.726 6.311 1.00 67.25 97 VAL A C 1
ATOM 725 O O . VAL A 1 97 ? -7.969 -13.461 7.489 1.00 67.25 97 VAL A O 1
ATOM 728 N N . TYR A 1 98 ? -8.083 -14.882 5.747 1.00 59.56 98 TYR A N 1
ATOM 729 C CA . TYR A 1 98 ? -8.840 -15.920 6.453 1.00 59.56 98 TYR A CA 1
ATOM 730 C C . TYR A 1 98 ? -8.097 -16.485 7.678 1.00 59.56 98 TYR A C 1
ATOM 732 O O . TYR A 1 98 ? -8.737 -16.737 8.697 1.00 59.56 98 TYR A O 1
ATOM 740 N N . GLY A 1 99 ? -6.764 -16.587 7.640 1.00 60.06 99 GLY A N 1
ATOM 741 C CA . GLY A 1 99 ? -5.949 -17.022 8.783 1.00 60.06 99 GLY A CA 1
ATOM 742 C C . GLY A 1 99 ? -6.031 -16.092 10.003 1.00 60.06 99 GLY A C 1
ATOM 743 O O . GLY A 1 99 ? -6.258 -16.549 11.122 1.00 60.06 99 GLY A O 1
ATOM 744 N N . GLY A 1 100 ? -5.945 -14.772 9.816 1.00 59.38 100 GLY A N 1
ATOM 745 C CA . GLY A 1 100 ? -6.124 -13.843 10.950 1.00 59.38 100 GLY A CA 1
ATOM 746 C C . GLY A 1 100 ? -7.571 -13.765 11.453 1.00 59.38 100 GLY A C 1
ATOM 747 O O . GLY A 1 100 ? -7.818 -13.389 12.596 1.00 59.38 100 GLY A O 1
ATOM 748 N N . PHE A 1 101 ? -8.549 -14.204 10.652 1.00 61.56 101 PHE A N 1
ATOM 749 C CA . PHE A 1 101 ? -9.922 -14.374 11.123 1.00 61.56 101 PHE A CA 1
ATOM 750 C C . PHE A 1 101 ? -10.079 -15.556 12.094 1.00 61.56 101 PHE A C 1
ATOM 752 O O . PHE A 1 101 ? -10.973 -15.516 12.944 1.00 61.56 101 PHE A O 1
ATOM 759 N N . THR A 1 102 ? -9.254 -16.600 12.020 1.00 61.41 102 THR A N 1
ATOM 760 C CA . THR A 1 102 ? -9.246 -17.677 13.031 1.00 61.41 102 THR A CA 1
ATOM 761 C C . THR A 1 102 ? -8.747 -17.178 14.386 1.00 61.41 102 THR A C 1
ATOM 763 O O . THR A 1 102 ? -9.396 -17.438 15.393 1.00 61.41 102 THR A O 1
ATOM 766 N N . GLU A 1 103 ? -7.708 -16.342 14.414 1.00 62.00 103 GLU A N 1
ATOM 767 C CA . GLU A 1 103 ? -7.201 -15.715 15.650 1.00 62.00 103 GLU A CA 1
ATOM 768 C C . GLU A 1 103 ? -8.257 -14.824 16.330 1.00 62.00 103 GLU A C 1
ATOM 770 O O . GLU A 1 103 ? -8.283 -14.674 17.549 1.00 62.00 103 GLU A O 1
ATOM 775 N N . LEU A 1 104 ? -9.200 -14.269 15.559 1.00 64.62 104 LEU A N 1
ATOM 776 C CA . LEU A 1 104 ? -10.313 -13.499 16.116 1.00 64.62 104 LEU A CA 1
ATOM 777 C C . LEU A 1 104 ? -11.290 -14.340 16.945 1.00 64.62 104 LEU A C 1
ATOM 779 O O . LEU A 1 104 ? -11.957 -13.767 17.801 1.00 64.62 104 LEU A O 1
ATOM 783 N N . GLN A 1 105 ? -11.388 -15.659 16.736 1.00 65.19 105 GLN A N 1
ATOM 784 C CA . GLN A 1 105 ? -12.214 -16.509 17.609 1.00 65.19 105 GLN A CA 1
ATOM 785 C C . GLN A 1 105 ? -11.685 -16.541 19.046 1.00 65.19 105 GLN A C 1
ATOM 787 O O . GLN A 1 105 ? -12.483 -16.643 19.967 1.00 65.19 105 GLN A O 1
ATOM 792 N N . GLU A 1 106 ? -10.375 -16.388 19.248 1.00 64.75 106 GLU A N 1
ATOM 793 C CA . GLU A 1 106 ? -9.768 -16.357 20.585 1.00 64.75 106 GLU A CA 1
ATOM 794 C C . GLU A 1 106 ? -10.028 -15.034 21.321 1.00 64.75 106 GLU A C 1
ATOM 796 O O . GLU A 1 106 ? -9.968 -14.965 22.548 1.00 64.75 106 GLU A O 1
ATOM 801 N N . VAL A 1 107 ? -10.295 -13.961 20.570 1.00 62.25 107 VAL A N 1
ATOM 802 C CA . VAL A 1 107 ? -10.509 -12.607 21.106 1.00 62.25 107 VAL A CA 1
ATOM 803 C C . VAL A 1 107 ? -11.995 -12.304 21.301 1.00 62.25 107 VAL A C 1
ATOM 805 O O . VAL A 1 107 ? -12.357 -11.486 22.149 1.00 62.25 107 VAL A O 1
ATOM 808 N N . LEU A 1 108 ? -12.861 -12.936 20.509 1.00 62.91 108 LEU A N 1
ATOM 809 C CA . LEU A 1 108 ? -14.303 -12.829 20.673 1.00 62.91 108 LEU A CA 1
ATOM 810 C C . LEU A 1 108 ? -14.739 -13.662 21.889 1.00 62.91 108 LEU A C 1
ATOM 812 O O . LEU A 1 108 ? -14.239 -14.767 22.087 1.00 62.91 108 LEU A O 1
ATOM 816 N N . PRO A 1 109 ? -15.662 -13.154 22.722 1.00 59.28 109 PRO A N 1
ATOM 817 C CA . PRO A 1 109 ? -16.166 -13.920 23.852 1.00 59.28 109 PRO A CA 1
ATOM 818 C C . PRO A 1 109 ? -16.828 -15.205 23.340 1.00 59.28 109 PRO A C 1
ATOM 820 O O . PRO A 1 109 ? -17.814 -15.141 22.607 1.00 59.28 109 PRO A O 1
ATOM 823 N N . SER A 1 110 ? -16.262 -16.356 23.712 1.00 56.94 110 SER A N 1
ATOM 824 C CA . SER A 1 110 ? -16.837 -17.668 23.403 1.00 56.94 110 SER A CA 1
ATOM 825 C C . SER A 1 110 ? -18.170 -17.842 24.139 1.00 56.94 110 SER A C 1
ATOM 827 O O . SER A 1 110 ? -18.348 -17.300 25.235 1.00 56.94 110 SER A O 1
ATOM 829 N N . GLU A 1 111 ? -19.099 -18.609 23.565 1.00 56.97 111 GLU A N 1
ATOM 830 C CA . GLU A 1 111 ? -20.425 -18.879 24.153 1.00 56.97 111 GLU A CA 1
ATOM 831 C C . GLU A 1 111 ? -20.348 -19.528 25.553 1.00 56.97 111 GLU A C 1
ATOM 833 O O . GLU A 1 111 ? -21.300 -19.434 26.327 1.00 56.97 111 GLU A O 1
ATOM 838 N N . ASP A 1 112 ? -19.191 -20.091 25.917 1.00 52.66 112 ASP A N 1
ATOM 839 C CA . ASP A 1 112 ? -18.984 -20.899 27.124 1.00 52.66 112 ASP A CA 1
ATOM 840 C C . ASP A 1 112 ? -18.538 -20.135 28.385 1.00 52.66 112 ASP A C 1
ATOM 842 O O . ASP A 1 112 ? -18.307 -20.765 29.418 1.00 52.66 112 ASP A O 1
ATOM 846 N N . ILE A 1 113 ? -18.393 -18.802 28.365 1.00 46.62 113 ILE A N 1
ATOM 847 C CA . ILE A 1 113 ? -18.005 -18.056 29.579 1.00 46.62 113 ILE A CA 1
ATOM 848 C C . ILE A 1 113 ? -19.268 -17.697 30.389 1.00 46.62 113 ILE A C 1
ATOM 850 O O . ILE A 1 113 ? -20.032 -16.817 29.965 1.00 46.62 113 ILE A O 1
ATOM 854 N N . PRO A 1 114 ? -19.519 -18.329 31.559 1.00 39.50 114 PRO A N 1
ATOM 855 C CA . PRO A 1 114 ? -20.626 -17.938 32.422 1.00 39.50 114 PRO A CA 1
ATOM 856 C C . PRO A 1 114 ? -20.406 -16.512 32.953 1.00 39.50 114 PRO A C 1
ATOM 858 O O . PRO A 1 114 ? -19.264 -16.085 33.131 1.00 39.50 114 PRO A O 1
ATOM 861 N N . PRO A 1 115 ? -21.484 -15.753 33.214 1.00 46.00 115 PRO A N 1
ATOM 862 C CA . PRO A 1 115 ? -21.383 -14.362 33.633 1.00 46.00 115 PRO A CA 1
ATOM 863 C C . PRO A 1 115 ? -20.597 -14.247 34.942 1.00 46.00 115 PRO A C 1
ATOM 865 O O . PRO A 1 115 ? -21.005 -14.771 35.979 1.00 46.00 115 PRO A O 1
ATOM 868 N N . THR A 1 116 ? -19.476 -13.530 34.907 1.00 41.56 116 THR A N 1
ATOM 869 C CA . THR A 1 116 ? -18.754 -13.120 36.110 1.00 41.56 116 THR A CA 1
ATOM 870 C C . THR A 1 116 ? -19.619 -12.097 36.844 1.00 41.56 116 THR A C 1
ATOM 872 O O . THR A 1 116 ? -19.714 -10.936 36.450 1.00 41.56 116 THR A O 1
ATOM 875 N N . TYR A 1 117 ? -20.313 -12.541 37.890 1.00 38.75 117 TYR A N 1
ATOM 876 C CA . TYR A 1 117 ? -21.056 -11.659 38.782 1.00 38.75 117 TYR A CA 1
ATOM 877 C C . TYR A 1 117 ? -20.078 -10.719 39.499 1.00 38.75 117 TYR A C 1
ATOM 879 O O . TYR A 1 117 ? -19.098 -11.165 40.094 1.00 38.75 117 TYR A O 1
ATOM 887 N N . TYR A 1 118 ? -20.354 -9.415 39.445 1.00 38.41 118 TYR A N 1
ATOM 888 C CA . TYR A 1 118 ? -19.667 -8.398 40.236 1.00 38.41 118 TYR A CA 1
ATOM 889 C C . TYR A 1 118 ? -19.721 -8.763 41.727 1.00 38.41 118 TYR A C 1
ATOM 891 O O . TYR A 1 118 ? -20.799 -8.905 42.305 1.00 38.41 118 TYR A O 1
ATOM 899 N N . THR A 1 119 ? -18.558 -8.898 42.360 1.00 38.66 119 THR A N 1
ATOM 900 C CA . THR A 1 119 ? -18.430 -9.023 43.813 1.00 38.66 119 THR A CA 1
ATOM 901 C C . THR A 1 119 ? -18.778 -7.690 44.474 1.00 38.66 119 THR A C 1
ATOM 903 O O . THR A 1 119 ? -18.145 -6.665 44.225 1.00 38.66 119 THR A O 1
ATOM 906 N N . VAL A 1 120 ? -19.807 -7.710 45.321 1.00 33.25 120 VAL A N 1
ATOM 907 C CA . VAL A 1 120 ? -20.239 -6.580 46.157 1.00 33.25 120 VAL A CA 1
ATOM 908 C C . VAL A 1 120 ? -19.127 -6.239 47.169 1.00 33.25 120 VAL A C 1
ATOM 910 O O . VAL A 1 120 ? -18.635 -7.159 47.827 1.00 33.25 120 VAL A O 1
ATOM 913 N N . PRO A 1 121 ? -18.715 -4.964 47.331 1.00 40.56 121 PRO A N 1
ATOM 914 C CA . PRO A 1 121 ? -17.725 -4.581 48.337 1.00 40.56 121 PRO A CA 1
ATOM 915 C C . PRO A 1 121 ? -18.274 -4.730 49.762 1.00 40.56 121 PRO A C 1
ATOM 917 O O . PRO A 1 121 ? -19.421 -4.385 50.043 1.00 40.56 121 PRO A O 1
ATOM 920 N N . THR A 1 122 ? -17.434 -5.217 50.672 1.00 39.12 122 THR A N 1
ATOM 921 C CA . THR A 1 122 ? -17.707 -5.336 52.110 1.00 39.12 122 THR A CA 1
ATOM 922 C C . THR A 1 122 ? -17.955 -3.950 52.734 1.00 39.12 122 THR A C 1
ATOM 924 O O . THR A 1 122 ? -17.184 -3.032 52.450 1.00 39.12 122 THR A O 1
ATOM 927 N N . PRO A 1 123 ? -18.980 -3.764 53.589 1.00 39.91 123 PRO A N 1
ATOM 928 C CA . PRO A 1 123 ?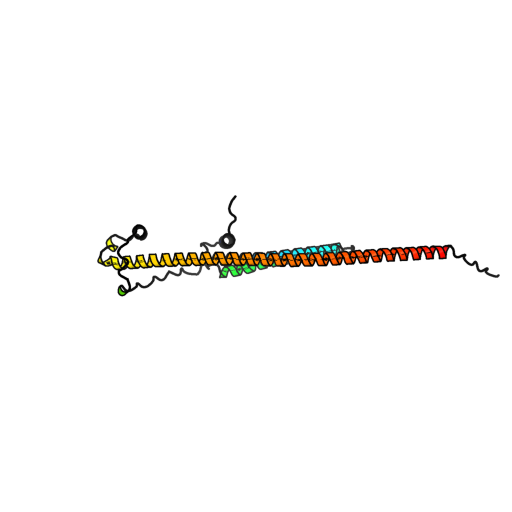 -19.296 -2.457 54.172 1.00 39.91 123 PRO A CA 1
ATOM 929 C C . PRO A 1 123 ? -18.171 -1.922 55.076 1.00 39.91 123 PRO A C 1
ATOM 931 O O . PRO A 1 123 ? -17.602 -2.658 55.887 1.00 39.91 123 PRO A O 1
ATOM 934 N N . LEU A 1 124 ? -17.869 -0.627 54.936 1.00 41.25 124 LEU A N 1
ATOM 935 C CA . LEU A 1 124 ? -16.943 0.132 55.784 1.00 41.25 124 LEU A CA 1
ATOM 936 C C . LEU A 1 124 ? -17.525 0.334 57.195 1.00 41.25 124 LEU A C 1
ATOM 938 O O . LEU A 1 124 ? -18.736 0.459 57.370 1.00 41.25 124 LEU A O 1
ATOM 942 N N . LYS A 1 125 ? -16.655 0.355 58.213 1.00 45.09 125 LYS A N 1
ATOM 943 C CA . LYS A 1 125 ? -17.037 0.561 59.620 1.00 45.09 125 LYS A CA 1
ATOM 944 C C . LYS A 1 125 ? -17.315 2.046 59.893 1.00 45.09 125 LYS A C 1
ATOM 946 O O . LYS A 1 125 ? -16.568 2.911 59.454 1.00 45.09 125 LYS A O 1
ATOM 951 N N . GLU A 1 126 ? -18.350 2.321 60.689 1.00 43.59 126 GLU A N 1
ATOM 952 C CA . GLU A 1 126 ? -18.857 3.660 61.061 1.00 43.59 126 GLU A CA 1
ATOM 953 C C . GLU A 1 126 ? -17.829 4.629 61.680 1.00 43.59 126 GLU A C 1
ATOM 955 O O . GLU A 1 126 ? -18.090 5.828 61.748 1.00 43.59 126 GLU A O 1
ATOM 960 N N . SER A 1 127 ? -16.663 4.153 62.125 1.00 47.44 127 SER A N 1
ATOM 961 C CA . SER A 1 127 ? -15.656 4.980 62.805 1.00 47.44 127 SER A CA 1
ATOM 962 C C . SER A 1 127 ? -14.906 5.959 61.897 1.00 47.44 127 SER A C 1
ATOM 964 O O . SER A 1 127 ? -14.217 6.838 62.415 1.00 47.44 127 SER A O 1
ATOM 966 N N . ASP A 1 128 ? -15.040 5.834 60.574 1.00 48.84 128 ASP A N 1
ATOM 967 C CA . ASP A 1 128 ? -14.151 6.505 59.616 1.00 48.84 128 ASP A CA 1
ATOM 968 C C . ASP A 1 128 ? -14.816 7.681 58.865 1.00 48.84 128 ASP A C 1
ATOM 970 O O . ASP A 1 128 ? -14.199 8.288 57.988 1.00 48.84 128 ASP A O 1
ATOM 974 N N . ILE A 1 129 ? -16.061 8.050 59.205 1.00 46.72 129 ILE A N 1
ATOM 975 C CA . ILE A 1 129 ? -16.826 9.087 58.487 1.00 46.72 129 ILE A CA 1
ATOM 976 C C . ILE A 1 129 ? -16.669 10.464 59.173 1.00 46.72 129 ILE A C 1
ATOM 978 O O . ILE A 1 129 ? -17.144 10.656 60.295 1.00 46.72 129 ILE A O 1
ATOM 982 N N . PRO A 1 130 ? -16.048 11.472 58.526 1.00 43.34 130 PRO A N 1
ATOM 983 C CA . PRO A 1 130 ? -15.830 12.786 59.130 1.00 43.34 130 PRO A CA 1
ATOM 984 C C . PRO A 1 130 ? -17.126 13.627 59.241 1.00 43.34 130 PRO A C 1
ATOM 986 O O . PRO A 1 130 ? -17.901 13.713 58.285 1.00 43.34 130 PRO A O 1
ATOM 989 N N . PRO A 1 131 ? -17.339 14.362 60.355 1.00 46.75 131 PRO A N 1
ATOM 990 C CA . PRO A 1 131 ? -18.602 15.050 60.677 1.00 46.75 131 PRO A CA 1
ATOM 991 C C . PRO A 1 131 ? -18.923 16.299 59.828 1.00 46.75 131 PRO A C 1
ATOM 993 O O . PRO A 1 131 ? -19.937 16.959 60.051 1.00 46.75 131 PRO A O 1
ATOM 996 N N . ALA A 1 132 ? -18.091 16.651 58.844 1.00 46.94 132 ALA A N 1
ATOM 997 C CA . ALA A 1 132 ? -18.231 17.884 58.062 1.00 46.94 132 ALA A CA 1
ATOM 998 C C . ALA A 1 132 ? -19.239 17.804 56.891 1.00 46.94 132 ALA A C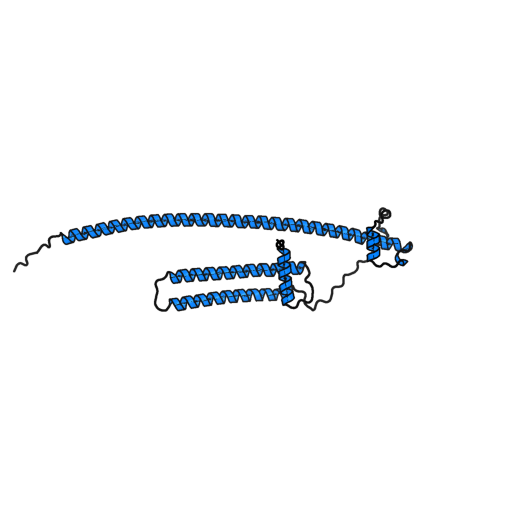 1
ATOM 1000 O O . ALA A 1 132 ? -19.475 18.808 56.218 1.00 46.94 132 ALA A O 1
ATOM 1001 N N . LEU A 1 133 ? -19.844 16.640 56.631 1.00 42.72 133 LEU A N 1
ATOM 1002 C CA . LEU A 1 133 ? -20.627 16.382 55.412 1.00 42.72 133 LEU A CA 1
ATOM 1003 C C . LEU A 1 133 ? -22.157 16.483 55.554 1.00 42.72 133 LEU A C 1
ATOM 1005 O O . LEU A 1 133 ? -22.872 16.369 54.563 1.00 42.72 133 LEU A O 1
ATOM 1009 N N . THR A 1 134 ? -22.694 16.775 56.739 1.00 43.22 134 THR A N 1
ATOM 1010 C CA . THR A 1 134 ? -24.146 16.702 57.008 1.00 43.22 134 THR A CA 1
ATOM 1011 C C . THR A 1 134 ? -24.959 17.967 56.692 1.00 43.22 134 THR A C 1
ATOM 1013 O O . THR A 1 134 ? -26.151 18.004 56.980 1.00 43.22 134 THR A O 1
ATOM 1016 N N . LYS A 1 135 ? -24.384 19.018 56.079 1.00 46.03 135 LYS A N 1
ATOM 1017 C CA . LYS A 1 135 ? -25.090 20.313 55.890 1.00 46.03 135 LYS A CA 1
ATOM 1018 C C . LYS A 1 135 ? -25.428 20.751 54.462 1.00 46.03 135 LYS A C 1
ATOM 1020 O O . LYS A 1 135 ? -25.917 21.865 54.283 1.00 46.03 135 LYS A O 1
ATOM 1025 N N . ARG A 1 136 ? -25.255 19.912 53.438 1.00 44.22 136 ARG A N 1
ATOM 1026 C CA . ARG A 1 136 ? -25.745 20.223 52.080 1.00 44.22 136 ARG A CA 1
ATOM 1027 C C . ARG A 1 136 ? -26.283 18.981 51.380 1.00 44.22 136 ARG A C 1
ATOM 1029 O O . ARG A 1 136 ? -25.607 18.415 50.531 1.00 44.22 136 ARG A O 1
ATOM 1036 N N . MET A 1 137 ? -27.519 18.603 51.694 1.00 43.38 137 MET A N 1
ATOM 1037 C CA . MET A 1 137 ? -28.269 17.721 50.802 1.00 43.38 137 MET A CA 1
ATOM 1038 C C . MET A 1 137 ? -28.756 18.541 49.604 1.00 43.38 137 MET A C 1
ATOM 1040 O O . MET A 1 137 ? -29.685 19.339 49.720 1.00 43.38 137 MET A O 1
ATOM 1044 N N . SER A 1 138 ? -28.054 18.434 48.473 1.00 60.44 138 SER A N 1
ATOM 1045 C CA . SER A 1 138 ? -28.428 19.094 47.219 1.00 60.44 138 SER A CA 1
ATOM 1046 C C . SER A 1 138 ? -29.525 18.307 46.494 1.00 60.44 138 SER A C 1
ATOM 1048 O O . SER A 1 138 ? -29.741 17.119 46.733 1.00 60.44 138 SER A O 1
ATOM 1050 N N . LYS A 1 139 ? -30.196 18.982 45.556 1.00 49.84 139 LYS A N 1
ATOM 1051 C CA . LYS A 1 139 ? -31.235 18.446 44.661 1.00 49.84 139 LYS A CA 1
ATOM 1052 C C . LYS A 1 139 ? -30.831 17.137 43.951 1.00 49.84 139 LYS A C 1
ATOM 1054 O O . LYS A 1 139 ? -31.693 16.314 43.679 1.00 49.84 139 LYS A O 1
ATOM 1059 N N . GLU A 1 140 ? -29.535 16.913 43.730 1.00 52.84 140 GLU A N 1
ATOM 1060 C CA . GLU A 1 140 ? -28.987 15.700 43.101 1.00 52.84 140 GLU A CA 1
ATOM 1061 C C . GLU A 1 140 ? -29.082 14.461 44.006 1.00 52.84 140 GLU A C 1
ATOM 1063 O O . GLU A 1 140 ? -29.317 13.363 43.511 1.00 52.84 140 GLU A O 1
ATOM 1068 N N . GLN A 1 141 ? -28.988 14.620 45.332 1.00 56.66 141 GLN A N 1
ATOM 1069 C CA . GLN A 1 141 ? -29.178 13.505 46.269 1.00 56.66 141 GLN A CA 1
ATOM 1070 C C . GLN A 1 141 ? -30.645 13.055 46.326 1.00 56.66 141 GLN A C 1
ATOM 1072 O O . GLN A 1 141 ? -30.916 11.870 46.488 1.00 56.66 141 GLN A O 1
ATOM 1077 N N . ALA A 1 142 ? -31.595 13.978 46.133 1.00 53.59 142 ALA A N 1
ATOM 1078 C CA . ALA A 1 142 ? -33.018 13.647 46.043 1.00 53.59 142 ALA A CA 1
ATOM 1079 C C . ALA A 1 142 ? -33.362 12.890 44.748 1.00 53.59 142 ALA A C 1
ATOM 1081 O O . ALA A 1 142 ? -34.210 11.998 44.769 1.00 53.59 142 ALA A O 1
ATOM 1082 N N . ASP A 1 143 ? -32.689 13.209 43.638 1.00 53.94 143 ASP A N 1
ATOM 1083 C CA . ASP A 1 143 ? -32.866 12.493 42.372 1.00 53.94 143 ASP A CA 1
ATOM 1084 C C . ASP A 1 143 ? -32.173 11.115 42.383 1.00 53.94 143 ASP A C 1
ATOM 1086 O O . ASP A 1 143 ? -32.751 10.152 41.876 1.00 53.94 143 ASP A O 1
ATOM 1090 N N . LEU A 1 144 ? -31.012 10.977 43.043 1.00 54.94 144 LEU A N 1
ATOM 1091 C CA . LEU A 1 144 ? -30.361 9.680 43.306 1.00 54.94 144 LEU A CA 1
ATOM 1092 C C . LEU A 1 144 ? -31.204 8.770 44.219 1.00 54.94 144 LEU A C 1
ATOM 1094 O O . LEU A 1 144 ? -31.368 7.587 43.934 1.00 54.94 144 LEU A O 1
ATOM 1098 N N . LEU A 1 145 ? -31.810 9.311 45.282 1.00 54.22 145 LEU A N 1
ATOM 1099 C CA . LEU A 1 145 ? -32.708 8.547 46.161 1.00 54.22 145 LEU A CA 1
ATOM 1100 C C . LEU A 1 145 ? -33.990 8.089 45.446 1.00 54.22 145 LEU A C 1
ATOM 1102 O O . LEU A 1 145 ? -34.484 7.000 45.726 1.00 54.22 145 LEU A O 1
ATOM 1106 N N . ARG A 1 146 ? -34.506 8.880 44.493 1.00 57.75 146 ARG A N 1
ATOM 1107 C CA . ARG A 1 146 ? -35.635 8.479 43.633 1.00 57.75 146 ARG A CA 1
ATOM 1108 C C . ARG A 1 146 ? -35.273 7.392 42.629 1.00 57.75 146 ARG A C 1
ATOM 1110 O O . ARG A 1 146 ? -36.133 6.590 42.294 1.00 57.75 146 ARG A O 1
ATOM 1117 N N . THR A 1 147 ? -34.040 7.376 42.122 1.00 57.12 147 THR A N 1
ATOM 1118 C CA . THR A 1 147 ? -33.599 6.361 41.148 1.00 57.12 147 THR A CA 1
ATOM 1119 C C . THR A 1 147 ? -33.264 5.024 41.799 1.00 57.12 147 THR A C 1
ATOM 1121 O O . THR A 1 147 ? -33.327 3.999 41.129 1.00 57.12 147 THR A O 1
ATOM 1124 N N . LEU A 1 148 ? -32.946 5.022 43.095 1.00 59.47 148 LEU A N 1
ATOM 1125 C CA . LEU A 1 148 ? -32.629 3.815 43.862 1.00 59.47 148 LEU A CA 1
ATOM 1126 C C . LEU A 1 148 ? -33.864 3.100 44.447 1.00 59.47 148 LEU A C 1
ATOM 1128 O O . LEU A 1 148 ? -33.695 2.072 45.095 1.00 59.47 148 LEU A O 1
ATOM 1132 N N . ASP A 1 149 ? -35.075 3.629 44.230 1.00 56.28 149 ASP A N 1
ATOM 1133 C CA . ASP A 1 149 ? -36.362 3.059 44.679 1.00 56.28 149 ASP A CA 1
ATOM 1134 C C . ASP A 1 149 ? -36.369 2.633 46.164 1.00 56.28 149 ASP A C 1
ATOM 1136 O O . ASP A 1 149 ? -36.913 1.602 46.567 1.00 56.28 149 ASP A O 1
ATOM 1140 N N . LEU A 1 150 ? -35.697 3.422 47.010 1.00 56.38 150 LEU A N 1
ATOM 1141 C CA . LEU A 1 150 ? -35.568 3.120 48.431 1.00 56.38 150 LEU A CA 1
ATOM 1142 C C . LEU A 1 150 ? -36.884 3.441 49.150 1.00 56.38 150 LEU A C 1
ATOM 1144 O O . LEU A 1 150 ? -37.324 4.591 49.203 1.00 56.38 150 LEU A O 1
ATOM 1148 N N . SER A 1 151 ? -37.499 2.407 49.729 1.00 51.81 151 SER A N 1
ATOM 1149 C CA . SER A 1 151 ? -38.723 2.512 50.528 1.00 51.81 151 SER A CA 1
ATOM 1150 C C . SER A 1 151 ? -38.577 3.555 51.657 1.00 51.81 151 SER A C 1
ATOM 1152 O O . SER A 1 151 ? -37.518 3.628 52.285 1.00 51.81 151 SER A O 1
ATOM 1154 N N . PRO A 1 152 ? -39.632 4.324 52.009 1.00 55.62 152 PRO A N 1
ATOM 1155 C CA . PRO A 1 152 ? -39.594 5.331 53.082 1.00 55.62 152 PRO A CA 1
ATOM 1156 C C . PRO A 1 152 ? -39.119 4.796 54.443 1.00 55.62 152 PRO A C 1
ATOM 1158 O O . PRO A 1 152 ? -38.621 5.550 55.275 1.00 55.62 152 PRO A O 1
ATOM 1161 N N . SER A 1 153 ? -39.240 3.486 54.667 1.00 55.47 153 SER A N 1
ATOM 1162 C CA . SER A 1 153 ? -38.744 2.779 55.852 1.00 55.47 153 SER A CA 1
ATOM 1163 C C . SER A 1 153 ? -37.211 2.775 55.989 1.00 55.47 153 SER A C 1
ATOM 1165 O O . SER A 1 153 ? -36.704 2.627 57.098 1.00 55.47 153 SER A O 1
ATOM 1167 N N . CYS A 1 154 ? -36.463 2.997 54.905 1.00 49.69 154 CYS A N 1
ATOM 1168 C CA . CYS A 1 154 ? -34.998 3.085 54.904 1.00 49.69 154 CYS A CA 1
ATOM 1169 C C . CYS A 1 154 ? -34.472 4.434 55.434 1.00 49.69 154 CYS A C 1
ATOM 1171 O O . CYS A 1 154 ? -33.289 4.555 55.737 1.00 49.69 154 CYS A O 1
ATOM 1173 N N . LEU A 1 15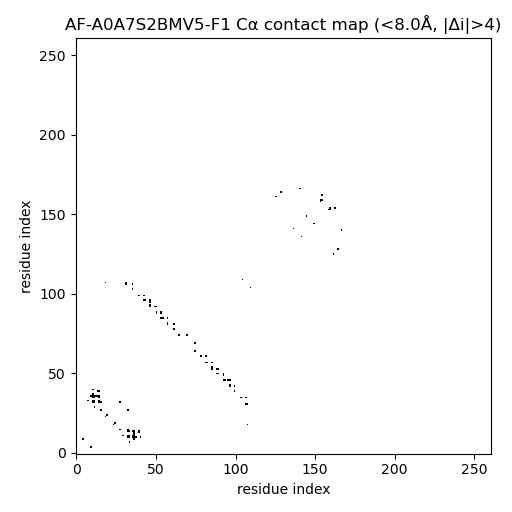5 ? -35.344 5.443 55.559 1.00 52.66 155 LEU A N 1
ATOM 1174 C CA . LEU A 1 155 ? -35.016 6.809 55.993 1.00 52.66 155 LEU A CA 1
ATOM 1175 C C . LEU A 1 155 ? -35.256 7.046 57.494 1.00 52.66 155 LEU A C 1
ATOM 1177 O O . LEU A 1 155 ? -35.292 8.193 57.941 1.00 52.66 155 LEU A O 1
ATOM 1181 N N . GLN A 1 156 ? -35.445 5.983 58.284 1.00 59.28 156 GLN A N 1
ATOM 1182 C CA . GLN A 1 156 ? -35.520 6.115 59.738 1.00 59.28 156 GLN A CA 1
ATOM 1183 C C . GLN A 1 156 ? -34.198 6.672 60.304 1.00 59.28 156 GLN A C 1
ATOM 1185 O O . GLN A 1 156 ? -33.130 6.356 59.772 1.00 59.28 156 GLN A O 1
ATOM 1190 N N . PRO A 1 157 ? -34.250 7.493 61.373 1.00 55.22 157 PRO A N 1
ATOM 1191 C CA . PRO A 1 157 ? -33.075 8.139 61.976 1.00 55.22 157 PRO A CA 1
ATOM 1192 C C . PRO A 1 157 ? -31.950 7.160 62.323 1.00 55.22 157 PRO A C 1
ATOM 1194 O O . PRO A 1 157 ? -30.782 7.519 62.200 1.00 55.22 157 PRO A O 1
ATOM 1197 N N . ASP A 1 158 ? -32.299 5.916 62.645 1.00 61.88 158 ASP A N 1
ATOM 1198 C CA . ASP A 1 158 ? -31.347 4.870 63.019 1.00 61.88 158 ASP A CA 1
ATOM 1199 C C . ASP A 1 158 ? -30.596 4.264 61.811 1.00 61.88 158 ASP A C 1
ATOM 1201 O O . ASP A 1 158 ? -29.525 3.693 61.979 1.00 61.88 158 ASP A O 1
ATOM 1205 N N . ASN A 1 159 ? -31.105 4.434 60.582 1.00 53.69 159 ASN A N 1
ATOM 1206 C CA . ASN A 1 159 ? -30.514 3.901 59.338 1.00 53.69 159 ASN A CA 1
ATOM 1207 C C . ASN A 1 159 ? -29.871 4.985 58.448 1.00 53.69 159 ASN A C 1
ATOM 1209 O O . ASN A 1 159 ? -29.162 4.685 57.484 1.00 53.69 159 ASN A O 1
ATOM 1213 N N . LEU A 1 160 ? -30.105 6.258 58.774 1.00 56.88 160 LEU A N 1
ATOM 1214 C CA . LEU A 1 160 ? -29.589 7.430 58.063 1.00 56.88 160 LEU A CA 1
ATOM 1215 C C . LEU A 1 160 ? -28.051 7.477 57.934 1.00 56.88 160 LEU A C 1
ATOM 1217 O O . LEU A 1 160 ? -27.585 7.835 56.850 1.00 56.88 160 LEU A O 1
ATOM 1221 N N . PRO A 1 161 ? -27.243 7.094 58.944 1.00 66.44 161 PRO A N 1
ATOM 1222 C CA . PRO A 1 161 ? -25.782 7.108 58.825 1.00 66.44 161 PRO A CA 1
ATOM 1223 C C . PRO A 1 161 ? -25.262 6.185 57.711 1.00 66.44 161 PRO A C 1
ATOM 1225 O O . PRO A 1 161 ? -24.428 6.599 56.904 1.00 66.44 161 PRO A O 1
ATOM 1228 N N . GLY A 1 162 ? -25.811 4.969 57.604 1.00 65.00 162 GLY A N 1
ATOM 1229 C CA . GLY A 1 162 ? -25.418 3.991 56.585 1.00 65.00 162 GLY A CA 1
ATOM 1230 C C . GLY A 1 162 ? -25.807 4.410 55.165 1.00 65.00 162 GLY A C 1
ATOM 1231 O O . GLY A 1 162 ? -25.010 4.280 54.235 1.00 65.00 162 GLY A O 1
ATOM 1232 N N . VAL A 1 163 ? -27.002 4.988 54.995 1.00 64.00 163 VAL A N 1
ATOM 1233 C CA . VAL A 1 163 ? -27.465 5.507 53.694 1.00 64.00 163 VAL A CA 1
ATOM 1234 C C . VAL A 1 163 ? -26.631 6.714 53.256 1.00 64.00 163 VAL A C 1
ATOM 1236 O O . VAL A 1 163 ? -26.254 6.806 52.089 1.00 64.00 163 VAL A O 1
ATOM 1239 N N . VAL A 1 164 ? -26.289 7.616 54.183 1.00 68.50 164 VAL A N 1
ATOM 1240 C CA . VAL A 1 164 ? -25.426 8.772 53.896 1.00 68.50 164 VAL A CA 1
ATOM 1241 C C . VAL A 1 164 ? -24.015 8.323 53.511 1.00 68.50 164 VAL A C 1
ATOM 1243 O O . VAL A 1 164 ? -23.471 8.878 52.559 1.00 68.50 164 VAL A O 1
ATOM 1246 N N . SER A 1 165 ? -23.455 7.303 54.174 1.00 70.38 165 SER A N 1
ATOM 1247 C CA . SER A 1 165 ? -22.145 6.729 53.825 1.00 70.38 165 SER A CA 1
ATOM 1248 C C . SER A 1 165 ? -22.123 6.164 52.405 1.00 70.38 165 SER A C 1
ATOM 1250 O O . SER A 1 165 ? -21.267 6.543 51.612 1.00 70.38 165 SER A O 1
ATOM 1252 N N . LEU A 1 166 ? -23.103 5.325 52.048 1.00 67.38 166 LEU A N 1
ATOM 1253 C CA . LEU A 1 166 ? -23.211 4.736 50.707 1.00 67.38 166 LEU A CA 1
ATOM 1254 C C . LEU A 1 166 ? -23.369 5.797 49.616 1.00 67.38 166 LEU A C 1
ATOM 1256 O O . LEU A 1 166 ? -22.771 5.680 48.548 1.00 67.38 166 LEU A O 1
ATOM 1260 N N . LEU A 1 167 ? -24.159 6.841 49.880 1.00 67.00 167 LEU A N 1
ATOM 1261 C CA . LEU A 1 167 ? -24.350 7.934 48.931 1.00 67.00 167 LEU A CA 1
ATOM 1262 C C . LEU A 1 167 ? -23.056 8.740 48.740 1.00 67.00 167 LEU A C 1
ATOM 1264 O O . LEU A 1 167 ? -22.742 9.150 47.624 1.00 67.00 167 LEU A O 1
ATOM 1268 N N . LEU A 1 168 ? -22.295 8.951 49.816 1.00 69.44 168 LEU A N 1
ATOM 1269 C CA . LEU A 1 168 ? -20.998 9.622 49.777 1.00 69.44 168 LEU A CA 1
ATOM 1270 C C . LEU A 1 168 ? -19.954 8.811 49.020 1.00 69.44 168 LEU A C 1
ATOM 1272 O O . LEU A 1 168 ? -19.262 9.376 48.174 1.00 69.44 168 LEU A O 1
ATOM 1276 N N . ASP A 1 169 ? -19.893 7.504 49.264 1.00 66.19 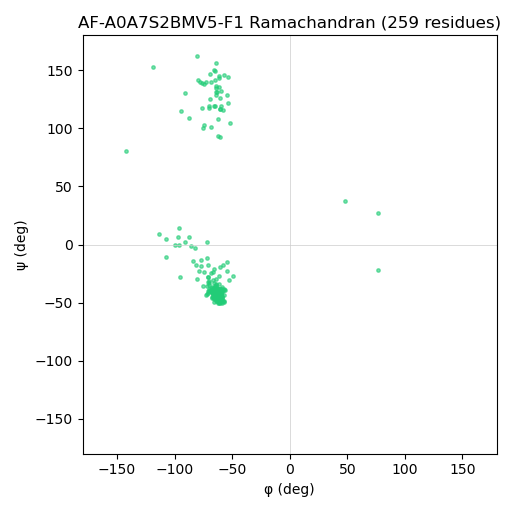169 ASP A N 1
ATOM 1277 C CA . ASP A 1 169 ? -19.020 6.594 48.530 1.00 66.19 169 ASP A CA 1
ATOM 1278 C C . ASP A 1 169 ? -19.384 6.588 47.045 1.00 66.19 169 ASP A C 1
ATOM 1280 O O . ASP A 1 169 ? -18.505 6.756 46.206 1.00 66.19 169 ASP A O 1
ATOM 1284 N N . LEU A 1 170 ? -20.673 6.518 46.694 1.00 65.00 170 LEU A N 1
ATOM 1285 C CA . LEU A 1 170 ? -21.143 6.631 45.308 1.00 65.00 170 LEU A CA 1
ATOM 1286 C C . LEU A 1 170 ? -20.741 7.959 44.660 1.00 65.00 170 LEU A C 1
ATOM 1288 O O . LEU A 1 170 ? -20.211 7.958 43.551 1.00 65.00 170 LEU A O 1
ATOM 1292 N N . MET A 1 171 ? -20.936 9.087 45.346 1.00 66.69 171 MET A N 1
ATOM 1293 C CA . MET A 1 171 ? -20.588 10.410 44.817 1.00 66.69 171 MET A CA 1
ATOM 1294 C C . MET A 1 171 ? -19.073 10.602 44.660 1.00 66.69 171 MET A C 1
ATOM 1296 O O . MET A 1 171 ? -18.615 11.180 43.670 1.00 66.69 171 MET A O 1
ATOM 1300 N N . LEU A 1 172 ? -18.275 10.129 45.622 1.00 67.31 172 LEU A N 1
ATOM 1301 C CA . LEU A 1 172 ? -16.814 10.180 45.557 1.00 67.31 172 LEU A CA 1
ATOM 1302 C C . LEU A 1 172 ? -16.281 9.252 44.464 1.00 67.31 172 LEU A C 1
ATOM 1304 O O . LEU A 1 172 ? -15.376 9.642 43.722 1.00 67.31 172 LEU A O 1
ATOM 1308 N N . ASN A 1 173 ? -16.880 8.073 44.308 1.00 68.81 173 ASN A N 1
ATOM 1309 C CA . ASN A 1 173 ? -16.512 7.113 43.276 1.00 68.81 173 ASN A CA 1
ATOM 1310 C C . ASN A 1 173 ? -16.917 7.614 41.879 1.00 68.81 173 ASN A C 1
ATOM 1312 O O . ASN A 1 173 ? -16.129 7.522 40.942 1.00 68.81 173 ASN A O 1
ATOM 1316 N N . GLU A 1 174 ? -18.077 8.263 41.737 1.00 68.31 174 GLU A N 1
ATOM 1317 C CA . GLU A 1 174 ? -18.495 8.904 40.486 1.00 68.31 174 GLU A CA 1
ATOM 1318 C C . GLU A 1 174 ? -17.568 10.069 40.111 1.00 68.31 174 GLU A C 1
ATOM 1320 O O . GLU A 1 174 ? -17.164 10.216 38.954 1.00 68.31 174 GLU A O 1
ATOM 1325 N N . ARG A 1 175 ? -17.179 10.896 41.088 1.00 71.69 175 ARG A N 1
ATOM 1326 C CA . ARG A 1 175 ? -16.228 11.988 40.862 1.00 71.69 175 ARG A CA 1
ATOM 1327 C C . ARG A 1 175 ? -14.854 11.461 40.451 1.00 71.69 175 ARG A C 1
ATOM 1329 O O . ARG A 1 175 ? -14.293 11.962 39.478 1.00 71.69 175 ARG A O 1
ATOM 1336 N N . SER A 1 176 ? -14.356 10.445 41.154 1.00 74.31 176 SER A N 1
ATOM 1337 C CA . SER A 1 176 ? -13.110 9.751 40.823 1.00 74.31 176 SER A CA 1
ATOM 1338 C C . SER A 1 176 ? -13.171 9.191 39.400 1.00 74.31 176 SER A C 1
ATOM 1340 O O . SER A 1 176 ? -12.329 9.520 38.569 1.00 74.31 176 SER A O 1
ATOM 1342 N N . TYR A 1 177 ? -14.246 8.477 39.056 1.00 62.38 177 TYR A N 1
ATOM 1343 C CA . TYR A 1 177 ? -14.470 7.925 37.721 1.00 62.38 177 TYR A CA 1
ATOM 1344 C C . TYR A 1 177 ? -14.488 8.998 36.622 1.00 62.38 177 TYR A C 1
ATOM 1346 O O . TYR A 1 177 ? -13.846 8.842 35.580 1.00 62.38 177 TYR A O 1
ATOM 1354 N N . ARG A 1 178 ? -15.171 10.128 36.854 1.00 74.19 178 ARG A N 1
ATOM 1355 C CA . ARG A 1 178 ? -15.194 11.264 35.916 1.00 74.19 178 ARG A CA 1
ATOM 1356 C C . ARG A 1 178 ? -13.804 11.874 35.720 1.00 74.19 178 ARG A C 1
ATOM 1358 O O . ARG A 1 178 ? -13.473 12.279 34.605 1.00 74.19 178 ARG A O 1
ATOM 1365 N N . GLU A 1 179 ? -12.989 11.960 36.769 1.00 79.25 179 GLU A N 1
ATOM 1366 C CA . GLU A 1 179 ? -11.609 12.449 36.676 1.00 79.25 179 GLU A CA 1
ATOM 1367 C C . GLU A 1 179 ? -10.704 11.479 35.906 1.00 79.25 179 GLU A C 1
ATOM 1369 O O . GLU A 1 179 ? -9.925 11.929 35.060 1.00 79.25 179 GLU A O 1
ATOM 1374 N N . THR A 1 180 ? -10.857 10.171 36.116 1.00 73.00 180 THR A N 1
ATOM 1375 C CA . THR A 1 180 ? -10.145 9.133 35.357 1.00 73.00 180 THR A CA 1
ATOM 1376 C C . THR A 1 180 ? -10.518 9.189 33.877 1.00 73.00 180 THR A C 1
ATOM 1378 O O . THR A 1 180 ? -9.637 9.312 33.029 1.00 73.00 180 THR A O 1
ATOM 1381 N N . CYS A 1 181 ? -11.816 9.270 33.556 1.00 72.00 181 CYS A N 1
ATOM 1382 C CA . CYS A 1 181 ? -12.291 9.423 32.178 1.00 72.00 181 CYS A CA 1
ATOM 1383 C C . CYS A 1 181 ? -11.736 10.687 31.498 1.00 72.00 181 CYS A C 1
ATOM 1385 O O . CYS A 1 181 ? -11.414 10.673 30.308 1.00 72.00 181 CYS A O 1
ATOM 1387 N N . ARG A 1 182 ? -11.614 11.805 32.230 1.00 83.81 182 ARG A N 1
ATOM 1388 C CA . ARG A 1 182 ? -11.010 13.039 31.697 1.00 83.81 182 ARG A CA 1
ATOM 1389 C C . ARG A 1 182 ? -9.517 12.877 31.426 1.00 83.81 182 ARG A C 1
ATOM 1391 O O . ARG A 1 182 ? -9.060 13.356 30.388 1.00 83.81 182 ARG A O 1
ATOM 1398 N N . ARG A 1 183 ? -8.774 12.217 32.323 1.00 83.12 183 ARG A N 1
ATOM 1399 C CA . ARG A 1 183 ? -7.346 11.924 32.117 1.00 83.12 183 ARG A CA 1
ATOM 1400 C C . ARG A 1 183 ? -7.135 11.030 30.903 1.00 83.12 183 ARG A C 1
ATOM 1402 O O . ARG A 1 183 ? -6.399 11.427 30.007 1.00 83.12 183 ARG A O 1
ATOM 1409 N N . GLU A 1 184 ? -7.861 9.921 30.805 1.00 75.12 184 GLU A N 1
ATOM 1410 C CA . GLU A 1 184 ? -7.782 9.009 29.658 1.00 75.12 184 GLU A CA 1
ATOM 1411 C C . GLU A 1 184 ? -8.137 9.709 28.339 1.00 75.12 184 GLU A C 1
ATOM 1413 O O . GLU A 1 184 ? -7.472 9.515 27.320 1.00 75.12 184 GLU A O 1
ATOM 1418 N N . ALA A 1 185 ? -9.149 10.585 28.341 1.00 75.75 185 ALA A N 1
ATOM 1419 C CA . ALA A 1 185 ? -9.499 11.378 27.165 1.00 75.75 185 ALA A CA 1
ATOM 1420 C C . ALA A 1 185 ? -8.387 12.369 26.780 1.00 75.75 185 ALA A C 1
ATOM 1422 O O . ALA A 1 185 ? -8.149 12.600 25.591 1.00 75.75 185 ALA A O 1
ATOM 1423 N N . GLN A 1 186 ? -7.702 12.964 27.758 1.00 85.31 186 GLN A N 1
ATOM 1424 C CA . GLN A 1 186 ? -6.585 13.874 27.515 1.00 85.31 186 GLN A CA 1
ATOM 1425 C C . GLN A 1 186 ? -5.345 13.127 27.005 1.00 85.31 186 GLN A C 1
ATOM 1427 O O . GLN A 1 186 ? -4.703 13.594 26.065 1.00 85.31 186 GLN A O 1
ATOM 1432 N N . GLU A 1 187 ? -5.032 11.965 27.572 1.00 81.81 187 GLU A N 1
ATOM 1433 C CA . GLU A 1 187 ? -3.948 11.088 27.116 1.00 81.81 187 GLU A CA 1
ATOM 1434 C C . GLU A 1 187 ? -4.213 10.559 25.708 1.00 81.81 187 GLU A C 1
ATOM 1436 O O . GLU A 1 187 ? -3.342 10.656 24.846 1.00 81.81 187 GLU A O 1
ATOM 1441 N N . SER A 1 188 ? -5.448 10.141 25.419 1.00 75.56 188 SER A N 1
ATOM 1442 C CA . SER A 1 188 ? -5.861 9.726 24.074 1.00 75.56 188 SER A CA 1
ATOM 1443 C C . SER A 1 188 ? -5.683 10.850 23.048 1.00 75.56 188 SER A C 1
ATOM 1445 O O . SER A 1 188 ? -5.219 10.612 21.936 1.00 75.56 188 SER A O 1
ATOM 1447 N N . ARG A 1 189 ? -6.008 12.102 23.407 1.00 82.81 189 ARG A N 1
ATOM 1448 C CA . ARG A 1 189 ? -5.782 13.263 22.524 1.00 82.81 189 ARG A CA 1
ATOM 1449 C C . ARG A 1 189 ? -4.297 13.512 22.271 1.00 82.81 189 ARG A C 1
ATOM 1451 O O . ARG A 1 189 ? -3.932 13.802 21.135 1.00 82.81 189 ARG A O 1
ATOM 1458 N N . LYS A 1 190 ? -3.454 13.392 23.301 1.00 86.31 190 LYS A N 1
ATOM 1459 C CA . LYS A 1 190 ? -1.996 13.527 23.164 1.00 86.31 190 LYS A CA 1
ATOM 1460 C C . LYS A 1 190 ? -1.418 12.421 22.280 1.00 86.31 190 LYS A C 1
ATOM 1462 O O . LYS A 1 190 ? -0.643 12.727 21.385 1.00 86.31 190 LYS A O 1
ATOM 1467 N N . ALA A 1 191 ? -1.847 11.172 22.466 1.00 78.38 191 ALA A N 1
ATOM 1468 C CA . ALA A 1 191 ? -1.409 10.042 21.648 1.00 78.38 191 ALA A CA 1
ATOM 1469 C C . ALA A 1 191 ? -1.736 10.248 20.159 1.00 78.38 191 ALA A C 1
ATOM 1471 O O . ALA A 1 191 ? -0.862 10.096 19.312 1.00 78.38 191 ALA A O 1
ATOM 1472 N N . VAL A 1 192 ? -2.955 10.705 19.842 1.00 79.88 192 VAL A N 1
ATOM 1473 C CA . VAL A 1 192 ? -3.354 11.022 18.457 1.00 79.88 192 VAL A CA 1
ATOM 1474 C C . VAL A 1 192 ? -2.514 12.156 17.861 1.00 79.88 192 VAL A C 1
ATOM 1476 O O . VAL A 1 192 ? -2.173 12.111 16.682 1.00 79.88 192 VAL A O 1
ATOM 1479 N N . GLN A 1 193 ? -2.167 13.180 18.648 1.00 81.56 193 GLN A N 1
ATOM 1480 C CA . GLN A 1 193 ? -1.298 14.263 18.175 1.00 81.56 193 GLN A CA 1
ATOM 1481 C C . GLN A 1 193 ? 0.127 13.779 17.888 1.00 81.56 193 GLN A C 1
ATOM 1483 O O . GLN A 1 193 ? 0.699 14.182 16.880 1.00 81.56 193 GLN A O 1
ATOM 1488 N N . VAL A 1 194 ? 0.674 12.900 18.731 1.00 84.31 194 VAL A N 1
ATOM 1489 C CA . VAL A 1 194 ? 2.003 12.306 18.525 1.00 84.31 194 VAL A CA 1
ATOM 1490 C C . VAL A 1 194 ? 2.018 11.414 17.283 1.00 84.31 194 VAL A C 1
ATOM 1492 O O . VAL A 1 194 ? 2.921 11.550 16.465 1.00 84.31 194 VAL A O 1
ATOM 1495 N N . GLU A 1 195 ? 1.011 10.557 17.087 1.00 72.75 195 GLU A N 1
ATOM 1496 C CA . GLU A 1 195 ? 0.909 9.742 15.866 1.00 72.75 195 GLU A CA 1
ATOM 1497 C C . GLU A 1 195 ? 0.771 10.603 14.607 1.00 72.75 195 GLU A C 1
ATOM 1499 O O . GLU A 1 195 ? 1.379 10.295 13.586 1.00 72.75 195 GLU A O 1
ATOM 1504 N N . LYS A 1 196 ? 0.011 11.705 14.674 1.00 82.62 196 LYS A N 1
ATOM 1505 C CA . LYS A 1 196 ? -0.118 12.643 13.554 1.00 82.62 196 LYS A CA 1
ATOM 1506 C C . LYS A 1 196 ? 1.213 13.320 13.224 1.00 82.62 196 LYS A C 1
ATOM 1508 O O . LYS A 1 196 ? 1.567 13.381 12.055 1.00 82.62 196 LYS A O 1
ATOM 1513 N N . ALA A 1 197 ? 1.946 13.787 14.236 1.00 79.94 197 ALA A N 1
ATOM 1514 C CA . ALA A 1 197 ? 3.259 14.402 14.046 1.00 79.94 197 ALA A CA 1
ATOM 1515 C C . ALA A 1 197 ? 4.273 13.405 13.466 1.00 79.94 197 ALA A C 1
ATOM 1517 O O . ALA A 1 197 ? 4.998 13.740 12.538 1.00 79.94 197 ALA A O 1
ATOM 1518 N N . ARG A 1 198 ? 4.262 12.159 13.955 1.00 78.31 198 ARG A N 1
ATOM 1519 C CA . ARG A 1 198 ? 5.108 11.086 13.422 1.00 78.31 198 ARG A CA 1
ATOM 1520 C C . ARG A 1 198 ? 4.769 10.759 11.967 1.00 78.31 198 ARG A C 1
ATOM 1522 O O . ARG A 1 198 ? 5.664 10.657 11.146 1.00 78.31 198 ARG A O 1
ATOM 1529 N N . GLY A 1 199 ? 3.481 10.667 11.631 1.00 78.06 199 GLY A N 1
ATOM 1530 C CA . GLY A 1 199 ? 3.057 10.443 10.248 1.00 78.06 199 GLY A CA 1
ATOM 1531 C C . GLY A 1 199 ? 3.427 11.595 9.307 1.00 78.06 199 GLY A C 1
ATOM 1532 O O . GLY A 1 199 ? 3.742 11.354 8.148 1.00 78.06 199 GLY A O 1
ATOM 1533 N N . GLU A 1 200 ? 3.414 12.843 9.785 1.00 84.44 200 GLU A N 1
ATOM 1534 C CA . GLU A 1 200 ? 3.882 14.003 9.010 1.00 84.44 200 GLU A CA 1
ATOM 1535 C C . GLU A 1 200 ? 5.402 13.961 8.777 1.00 84.44 200 GLU A C 1
ATOM 1537 O O . GLU A 1 200 ? 5.862 14.322 7.695 1.00 84.44 200 GLU A O 1
ATOM 1542 N N . GLU A 1 201 ? 6.173 13.480 9.755 1.00 82.12 201 GLU A N 1
ATOM 1543 C CA . GLU A 1 201 ? 7.619 13.274 9.630 1.00 82.12 201 GLU A CA 1
ATOM 1544 C C . GLU A 1 201 ? 7.956 12.157 8.632 1.00 82.12 201 GLU A C 1
ATOM 1546 O O . GLU A 1 201 ? 8.765 12.382 7.732 1.00 82.12 201 GLU A O 1
ATOM 1551 N N . ASP A 1 202 ? 7.263 11.015 8.710 1.00 80.00 202 ASP A N 1
ATOM 1552 C CA . ASP A 1 202 ? 7.432 9.891 7.778 1.00 80.00 202 ASP A CA 1
ATOM 1553 C C . ASP A 1 202 ? 7.125 10.316 6.323 1.00 80.00 202 ASP A C 1
ATOM 1555 O O . ASP A 1 202 ? 7.841 9.953 5.387 1.00 80.00 202 ASP A O 1
ATOM 1559 N N . VAL A 1 203 ? 6.079 11.130 6.114 1.00 79.81 203 VAL A N 1
ATOM 1560 C CA . VAL A 1 203 ? 5.742 11.685 4.788 1.00 79.81 203 VAL A CA 1
ATOM 1561 C C . VAL A 1 203 ? 6.826 12.650 4.304 1.00 79.81 203 VAL A C 1
ATOM 1563 O O . VAL A 1 203 ? 7.238 12.578 3.148 1.00 79.81 203 VAL A O 1
ATOM 1566 N N . ALA A 1 204 ? 7.337 13.520 5.178 1.00 84.94 204 ALA A N 1
ATOM 1567 C CA . ALA A 1 204 ? 8.401 14.456 4.821 1.00 84.94 204 ALA A CA 1
ATOM 1568 C C . ALA A 1 204 ? 9.739 13.757 4.514 1.00 84.94 204 ALA A C 1
ATOM 1570 O O . ALA A 1 204 ? 10.538 14.271 3.727 1.00 84.94 204 ALA A O 1
ATOM 1571 N N . GLU A 1 205 ? 10.016 12.614 5.141 1.00 84.69 205 GLU A N 1
ATOM 1572 C CA . GLU A 1 205 ? 11.180 11.783 4.828 1.00 84.69 205 GLU A CA 1
ATOM 1573 C C . GLU A 1 205 ? 11.011 11.079 3.476 1.00 84.69 205 GLU A C 1
ATOM 1575 O O . GLU A 1 205 ? 11.928 11.111 2.651 1.00 84.69 205 GLU A O 1
ATOM 1580 N N . ALA A 1 206 ? 9.820 10.540 3.199 1.00 80.44 206 ALA A N 1
ATOM 1581 C CA . ALA A 1 206 ? 9.500 9.951 1.902 1.00 80.44 206 ALA A CA 1
ATOM 1582 C C . ALA A 1 206 ? 9.629 10.972 0.757 1.00 80.44 206 ALA A C 1
ATOM 1584 O O . ALA A 1 206 ? 10.248 10.666 -0.261 1.00 80.44 206 ALA A O 1
ATOM 1585 N N . ASP A 1 207 ? 9.121 12.196 0.932 1.00 85.50 207 ASP A N 1
ATOM 1586 C CA . ASP A 1 207 ? 9.238 13.267 -0.067 1.00 85.50 207 ASP A CA 1
ATOM 1587 C C . ASP A 1 207 ? 10.701 13.652 -0.330 1.00 85.50 207 ASP A C 1
ATOM 1589 O O . ASP A 1 207 ? 11.093 13.871 -1.479 1.00 85.50 207 ASP A O 1
ATOM 1593 N N . ARG A 1 208 ? 11.545 13.688 0.712 1.00 91.50 208 ARG A N 1
ATOM 1594 C CA . ARG A 1 208 ? 12.988 13.929 0.551 1.00 91.50 208 ARG A CA 1
ATOM 1595 C C . ARG A 1 208 ? 13.672 12.802 -0.210 1.00 91.50 208 ARG A C 1
ATOM 1597 O O . ARG A 1 208 ? 14.484 13.081 -1.091 1.00 91.50 208 ARG A O 1
ATOM 1604 N N . TRP A 1 209 ? 13.348 11.554 0.116 1.00 94.06 209 TRP A N 1
ATOM 1605 C CA . TRP A 1 209 ? 13.916 10.390 -0.557 1.00 94.06 209 TRP A CA 1
ATOM 1606 C C . TRP A 1 209 ? 13.528 10.355 -2.039 1.00 94.06 209 TRP A C 1
ATOM 1608 O O . TRP A 1 209 ? 14.396 10.213 -2.901 1.00 94.06 209 TRP A O 1
ATOM 1618 N N . TRP A 1 210 ? 12.249 10.581 -2.354 1.00 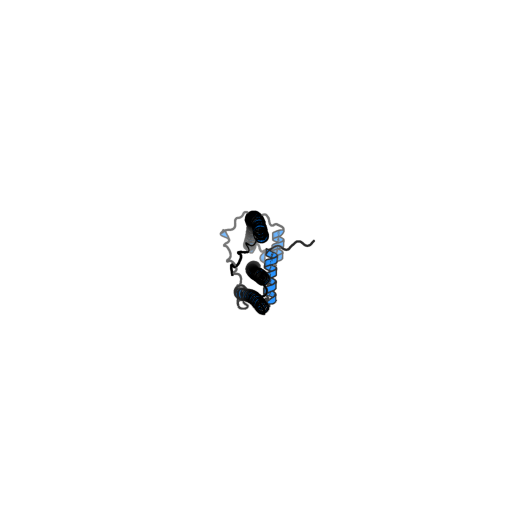85.38 210 TRP A N 1
ATOM 1619 C CA . TRP A 1 210 ? 11.779 10.675 -3.737 1.00 85.38 210 TRP A CA 1
ATOM 1620 C C . TRP A 1 210 ? 12.394 11.857 -4.481 1.00 85.38 210 TRP A C 1
ATOM 1622 O O . TRP A 1 210 ? 12.818 11.696 -5.622 1.00 85.38 210 TRP A O 1
ATOM 1632 N N . GLY A 1 211 ? 12.504 13.021 -3.836 1.00 91.12 211 GLY A N 1
ATOM 1633 C CA . GLY A 1 211 ? 13.168 14.188 -4.413 1.00 91.12 211 GLY A CA 1
ATOM 1634 C C . GLY A 1 211 ? 14.627 13.908 -4.785 1.00 91.12 211 GLY A C 1
ATOM 1635 O O . GLY A 1 211 ? 15.043 14.215 -5.901 1.00 91.12 211 GLY A O 1
ATOM 1636 N N . ALA A 1 212 ? 15.384 13.265 -3.891 1.00 93.31 212 ALA A N 1
ATOM 1637 C CA . ALA A 1 212 ? 16.762 12.859 -4.161 1.00 93.31 212 ALA A CA 1
ATOM 1638 C C . ALA A 1 212 ? 16.841 11.837 -5.306 1.00 93.31 212 ALA A C 1
ATOM 1640 O O . ALA A 1 212 ? 17.649 11.998 -6.219 1.00 93.31 212 ALA A O 1
ATOM 1641 N N . ARG A 1 213 ? 15.955 10.833 -5.312 1.00 92.12 213 ARG A N 1
ATOM 1642 C CA . ARG A 1 213 ? 15.934 9.806 -6.359 1.00 92.12 213 ARG A CA 1
ATOM 1643 C C . ARG A 1 213 ? 15.598 10.378 -7.737 1.00 92.12 213 ARG A C 1
ATOM 1645 O O . ARG A 1 213 ? 16.188 9.960 -8.728 1.00 92.12 213 ARG A O 1
ATOM 1652 N N . CYS A 1 214 ? 14.681 11.340 -7.810 1.00 92.75 214 CYS A N 1
ATOM 1653 C CA . CYS A 1 214 ? 14.376 12.045 -9.054 1.00 92.75 214 CYS A CA 1
ATOM 1654 C C . CYS A 1 214 ? 15.587 12.830 -9.573 1.00 92.75 214 CYS A C 1
ATOM 1656 O O . CYS A 1 214 ? 15.875 12.762 -10.764 1.00 92.75 214 CYS A O 1
ATOM 1658 N N . ALA A 1 215 ? 16.323 13.514 -8.690 1.00 93.88 215 ALA A N 1
ATOM 1659 C CA . ALA A 1 215 ? 17.527 14.251 -9.073 1.00 93.88 215 ALA A CA 1
ATOM 1660 C C . ALA A 1 215 ? 18.642 13.325 -9.597 1.00 93.88 215 ALA A C 1
ATOM 1662 O O . ALA A 1 215 ? 19.289 13.648 -10.591 1.00 93.88 215 ALA A O 1
ATOM 1663 N N . GLU A 1 216 ? 18.837 12.154 -8.979 1.00 94.31 216 GLU A N 1
ATOM 1664 C CA . GLU A 1 216 ? 19.773 11.133 -9.477 1.00 94.31 216 GLU A CA 1
ATOM 1665 C C . GLU A 1 216 ? 19.397 10.654 -10.884 1.00 94.31 216 GLU A C 1
ATOM 1667 O O . GLU A 1 216 ? 20.245 10.599 -11.772 1.00 94.31 216 GLU A O 1
ATOM 1672 N N . LEU A 1 217 ? 18.117 10.338 -11.104 1.00 88.31 217 LEU A N 1
ATOM 1673 C CA . LEU A 1 217 ? 17.629 9.878 -12.405 1.00 88.31 217 LEU A CA 1
ATOM 1674 C C . LEU A 1 217 ? 17.758 10.957 -13.487 1.00 88.31 217 LEU A C 1
ATOM 1676 O O . LEU A 1 217 ? 18.049 10.642 -14.639 1.00 88.31 217 LEU A O 1
ATOM 1680 N N . GLU A 1 218 ? 17.563 12.226 -13.131 1.00 95.81 218 GLU A N 1
ATOM 1681 C CA . GLU A 1 218 ? 17.759 13.350 -14.048 1.00 95.81 218 GLU A CA 1
ATOM 1682 C C . GLU A 1 218 ? 19.240 13.511 -14.422 1.00 95.81 218 GLU A C 1
ATOM 1684 O O . GLU A 1 218 ? 19.568 13.651 -15.600 1.00 95.81 218 GLU A O 1
ATOM 1689 N N . GLN A 1 219 ? 20.152 13.350 -13.460 1.00 96.44 219 GLN A N 1
ATOM 1690 C CA . GLN A 1 219 ? 21.590 13.344 -13.728 1.00 96.44 219 GLN A CA 1
ATOM 1691 C C . GLN A 1 219 ? 22.019 12.162 -14.616 1.00 96.44 219 GLN A C 1
ATOM 1693 O O . GLN A 1 219 ? 22.829 12.335 -15.531 1.00 96.44 219 GLN A O 1
ATOM 1698 N N . GLU A 1 220 ? 21.486 10.961 -14.374 1.00 95.50 220 GLU A N 1
ATOM 1699 C CA . GLU A 1 220 ? 21.740 9.785 -15.216 1.00 95.50 220 GLU A CA 1
ATOM 1700 C C . GLU A 1 220 ? 21.225 9.992 -16.643 1.00 95.50 220 GLU A C 1
ATOM 1702 O O . GLU A 1 220 ? 21.914 9.651 -17.609 1.00 95.50 220 GLU A O 1
ATOM 1707 N N . LYS A 1 221 ? 20.038 10.589 -16.790 1.00 94.81 221 LYS A N 1
ATOM 1708 C CA . LYS A 1 221 ? 19.469 10.945 -18.090 1.00 94.81 221 LYS A CA 1
ATOM 1709 C C . LYS A 1 221 ? 20.383 11.917 -18.842 1.00 94.81 221 LYS A C 1
ATOM 1711 O O . LYS A 1 221 ? 20.729 11.636 -19.989 1.00 94.81 221 LYS A O 1
ATOM 1716 N N . ASP A 1 222 ? 20.823 12.998 -18.203 1.00 97.25 222 ASP A N 1
ATOM 1717 C CA . ASP A 1 222 ? 21.722 13.988 -18.814 1.00 97.25 222 ASP A CA 1
ATOM 1718 C C . ASP A 1 222 ? 23.063 13.364 -19.240 1.00 97.25 222 ASP A C 1
ATOM 1720 O O . ASP A 1 222 ? 23.621 13.681 -20.297 1.00 97.25 222 ASP A O 1
ATOM 1724 N N . GLU A 1 223 ? 23.594 12.441 -18.433 1.00 97.62 223 GLU A N 1
ATOM 1725 C CA . GLU A 1 223 ? 24.806 11.689 -18.758 1.00 97.62 223 GLU A CA 1
ATOM 1726 C C . GLU A 1 223 ? 24.610 10.794 -19.989 1.00 97.62 223 GLU A C 1
ATOM 1728 O O . GLU A 1 223 ? 25.462 10.760 -20.884 1.00 97.62 223 GLU A O 1
ATOM 1733 N N . LEU A 1 224 ? 23.487 10.077 -20.060 1.00 94.94 224 LEU A N 1
ATOM 1734 C CA . LEU A 1 224 ? 23.154 9.223 -21.198 1.00 94.94 224 LEU A CA 1
ATOM 1735 C C . LEU A 1 224 ? 22.922 10.035 -22.474 1.00 94.94 224 LEU A C 1
ATOM 1737 O O . LEU A 1 224 ? 23.413 9.642 -23.532 1.00 94.94 224 LEU A O 1
ATOM 1741 N N . GLU A 1 225 ? 22.249 11.183 -22.389 1.00 96.25 225 GLU A N 1
ATOM 1742 C CA . GLU A 1 225 ? 22.074 12.094 -23.524 1.00 96.25 225 GLU A CA 1
ATOM 1743 C C . GLU A 1 225 ? 23.423 12.608 -24.041 1.00 96.25 225 GLU A C 1
ATOM 1745 O O . GLU A 1 225 ? 23.670 12.605 -25.251 1.00 96.25 225 GLU A O 1
ATOM 1750 N N . ARG A 1 226 ? 24.352 12.958 -23.141 1.00 97.75 226 ARG A N 1
ATOM 1751 C CA . ARG A 1 226 ? 25.708 13.369 -23.529 1.00 97.75 226 ARG A CA 1
ATOM 1752 C C . ARG A 1 226 ? 26.470 12.245 -24.230 1.00 97.75 226 ARG A C 1
ATOM 1754 O O . ARG A 1 226 ? 27.094 12.486 -25.264 1.00 97.75 226 ARG A O 1
ATOM 1761 N N . LYS A 1 227 ? 26.411 11.021 -23.696 1.00 96.88 227 LYS A N 1
ATOM 1762 C CA . LYS A 1 227 ? 27.036 9.835 -24.311 1.00 96.88 227 LYS A CA 1
ATOM 1763 C C . LYS A 1 227 ? 26.452 9.538 -25.688 1.00 96.88 227 LYS A C 1
ATOM 1765 O O . LYS A 1 227 ? 27.201 9.260 -26.622 1.00 96.88 227 LYS A O 1
ATOM 1770 N N . LEU A 1 228 ? 25.133 9.638 -25.826 1.00 96.31 228 LEU A N 1
ATOM 1771 C CA . LEU A 1 228 ? 24.434 9.443 -27.091 1.00 96.31 228 LEU A CA 1
ATOM 1772 C C . LEU A 1 228 ? 24.868 10.477 -28.135 1.00 96.31 228 LEU A C 1
ATOM 1774 O O . LEU A 1 228 ? 25.087 10.130 -29.295 1.00 96.31 228 LEU A O 1
ATOM 1778 N N . GLU A 1 229 ? 25.054 11.730 -27.730 1.00 97.81 229 GLU A N 1
ATOM 1779 C CA . GLU A 1 229 ? 25.523 12.783 -28.627 1.00 97.81 229 GLU A CA 1
ATOM 1780 C C . GLU A 1 229 ? 26.982 12.578 -29.070 1.00 97.81 229 GLU A C 1
ATOM 1782 O O . GLU A 1 229 ? 27.314 12.804 -30.234 1.00 97.81 229 GLU A O 1
ATOM 1787 N N . ILE A 1 230 ? 27.856 12.092 -28.181 1.00 97.75 230 ILE A N 1
ATOM 1788 C CA . ILE A 1 230 ? 29.227 11.694 -28.546 1.00 97.75 230 ILE A CA 1
ATOM 1789 C C . ILE A 1 230 ? 29.191 10.552 -29.568 1.00 97.75 230 ILE A C 1
ATOM 1791 O O . ILE A 1 230 ? 29.770 10.680 -30.644 1.00 97.75 230 ILE A O 1
ATOM 1795 N N . ALA A 1 231 ? 28.427 9.491 -29.292 1.00 96.69 231 ALA A N 1
ATOM 1796 C CA . ALA A 1 231 ? 28.309 8.345 -30.190 1.00 96.69 231 ALA A CA 1
ATOM 1797 C C . ALA A 1 231 ? 27.772 8.735 -31.581 1.00 96.69 231 ALA A C 1
ATOM 1799 O O . ALA A 1 231 ? 28.231 8.209 -32.596 1.00 96.69 231 ALA A O 1
ATOM 1800 N N . LYS A 1 232 ? 26.836 9.693 -31.656 1.00 97.25 232 LYS A N 1
ATOM 1801 C CA . LYS A 1 232 ? 26.354 10.246 -32.933 1.00 97.25 232 LYS A CA 1
ATOM 1802 C C . LYS A 1 232 ? 27.459 10.950 -33.719 1.00 97.25 232 LYS A C 1
ATOM 1804 O O . LYS A 1 232 ? 27.535 10.767 -34.935 1.00 97.25 232 LYS A O 1
ATOM 1809 N N . ARG A 1 233 ? 28.312 11.741 -33.056 1.00 97.69 233 ARG A N 1
ATOM 1810 C CA . ARG A 1 233 ? 29.450 12.405 -33.716 1.00 97.69 233 ARG A CA 1
ATOM 1811 C C . ARG A 1 233 ? 30.465 11.391 -34.228 1.00 97.69 233 ARG A C 1
ATOM 1813 O O . ARG A 1 233 ? 30.874 11.493 -35.383 1.00 97.69 233 ARG A O 1
ATOM 1820 N N . ASP A 1 234 ? 30.802 10.396 -33.414 1.00 97.19 234 ASP A N 1
ATOM 1821 C CA . ASP A 1 234 ? 31.749 9.343 -33.789 1.00 97.19 234 ASP A CA 1
ATOM 1822 C C . ASP A 1 234 ? 31.234 8.539 -34.991 1.00 97.19 234 ASP A C 1
ATOM 1824 O O . ASP A 1 234 ? 31.977 8.281 -35.942 1.00 97.19 234 ASP A O 1
ATOM 1828 N N . LEU A 1 235 ? 29.935 8.213 -35.008 1.00 96.12 235 LEU A N 1
ATOM 1829 C CA . LEU A 1 235 ? 29.296 7.544 -36.140 1.00 96.12 235 LEU A CA 1
ATOM 1830 C C . LEU A 1 235 ? 29.358 8.398 -37.413 1.00 96.12 235 LEU A C 1
ATOM 1832 O O . LEU A 1 235 ? 29.720 7.886 -38.473 1.00 96.12 235 LEU A O 1
ATOM 1836 N N . ALA A 1 236 ? 29.040 9.692 -37.322 1.00 96.00 236 ALA A N 1
ATOM 1837 C CA . ALA A 1 236 ? 29.113 10.603 -38.462 1.00 96.00 236 ALA A CA 1
ATOM 1838 C C . ALA A 1 236 ? 30.549 10.717 -39.009 1.00 96.00 236 ALA A C 1
ATOM 1840 O O . ALA A 1 236 ? 30.759 10.709 -40.225 1.00 96.00 236 ALA A O 1
ATOM 1841 N N . GLN A 1 237 ? 31.550 10.758 -38.125 1.00 96.12 237 GLN A N 1
ATOM 1842 C CA . GLN A 1 237 ? 32.961 10.778 -38.508 1.00 96.12 237 GLN A CA 1
ATOM 1843 C C . GLN A 1 237 ? 33.385 9.471 -39.194 1.00 96.12 237 GLN A C 1
ATOM 1845 O O . GLN A 1 237 ? 34.035 9.511 -40.243 1.00 96.12 237 GLN A O 1
ATOM 1850 N N . ALA A 1 238 ? 32.979 8.318 -38.655 1.00 94.75 238 ALA A N 1
ATOM 1851 C CA . ALA A 1 238 ? 33.246 7.014 -39.256 1.00 94.75 238 ALA A CA 1
ATOM 1852 C C . ALA A 1 238 ? 32.604 6.888 -40.648 1.00 94.75 238 ALA A C 1
ATOM 1854 O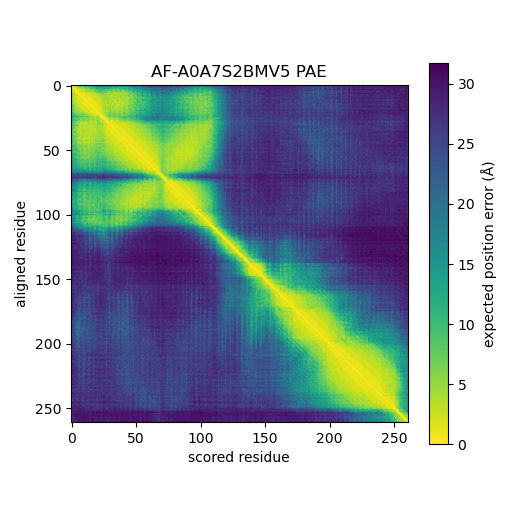 O . ALA A 1 238 ? 33.262 6.463 -41.599 1.00 94.75 238 ALA A O 1
ATOM 1855 N N . GLN A 1 239 ? 31.352 7.330 -40.802 1.00 94.69 239 GLN A N 1
ATOM 1856 C CA . GLN A 1 239 ? 30.658 7.367 -42.093 1.00 94.69 239 GLN A CA 1
ATOM 1857 C C . GLN A 1 239 ? 31.372 8.276 -43.106 1.00 94.69 239 GLN A C 1
ATOM 1859 O O . GLN A 1 239 ? 31.524 7.898 -44.270 1.00 94.69 239 GLN A O 1
ATOM 1864 N N . GLY A 1 240 ? 31.874 9.435 -42.669 1.00 93.81 240 GLY A N 1
ATOM 1865 C CA . GLY A 1 240 ? 32.709 10.311 -43.495 1.00 93.81 240 GLY A CA 1
ATOM 1866 C C . GLY A 1 240 ? 34.006 9.636 -43.959 1.00 93.81 240 GLY A C 1
ATOM 1867 O O . GLY A 1 240 ? 34.374 9.745 -45.130 1.00 93.81 240 GLY A O 1
ATOM 1868 N N . GLY A 1 241 ? 34.662 8.879 -43.072 1.00 93.12 241 GLY A N 1
ATOM 1869 C CA . GLY A 1 241 ? 35.851 8.084 -43.393 1.00 93.12 241 GLY A CA 1
ATOM 1870 C C . GLY A 1 241 ? 35.578 6.981 -44.420 1.00 93.12 241 GLY A C 1
ATOM 1871 O O . GLY A 1 241 ? 36.312 6.858 -45.401 1.00 93.12 241 GLY A O 1
ATOM 1872 N N . VAL A 1 242 ? 34.482 6.232 -44.258 1.00 93.31 242 VAL A N 1
ATOM 1873 C CA . VAL A 1 242 ? 34.049 5.209 -45.229 1.00 93.31 242 VAL A CA 1
ATOM 1874 C C . VAL A 1 242 ? 33.759 5.837 -46.594 1.00 93.31 242 VAL A C 1
ATOM 1876 O O . VAL A 1 242 ? 34.212 5.327 -47.619 1.00 93.31 242 VAL A O 1
ATOM 1879 N N . ALA A 1 243 ? 33.067 6.979 -46.632 1.00 89.56 243 ALA A N 1
ATOM 1880 C CA . ALA A 1 243 ? 32.792 7.688 -47.880 1.00 89.56 243 ALA A CA 1
ATOM 1881 C C . ALA A 1 243 ? 34.076 8.175 -48.580 1.00 89.56 243 ALA A C 1
ATOM 1883 O O . ALA A 1 243 ? 34.173 8.118 -49.809 1.00 89.56 243 ALA A O 1
ATOM 1884 N N . ALA A 1 244 ? 35.076 8.631 -47.817 1.00 89.00 244 ALA A N 1
ATOM 1885 C CA . ALA A 1 244 ? 36.379 9.014 -48.355 1.00 89.00 244 ALA A CA 1
ATOM 1886 C C . ALA A 1 244 ? 37.135 7.806 -48.936 1.00 89.00 244 ALA A C 1
ATOM 1888 O O . ALA A 1 244 ? 37.644 7.891 -50.054 1.00 89.00 244 ALA A O 1
ATOM 1889 N N . LEU A 1 245 ? 37.142 6.668 -48.232 1.00 89.75 245 LEU A N 1
ATOM 1890 C CA . LEU A 1 245 ? 37.738 5.422 -48.725 1.00 89.75 245 LEU A CA 1
ATOM 1891 C C . LEU A 1 245 ? 37.064 4.942 -50.016 1.00 89.75 245 LEU A C 1
ATOM 1893 O O . LEU A 1 245 ? 37.761 4.633 -50.980 1.00 89.75 245 LEU A O 1
ATOM 1897 N N . HIS A 1 246 ? 35.729 4.961 -50.086 1.00 88.69 246 HIS A N 1
ATOM 1898 C CA . HIS A 1 246 ? 35.001 4.634 -51.317 1.00 88.69 246 HIS A CA 1
ATOM 1899 C C . HIS A 1 246 ? 35.412 5.524 -52.501 1.00 88.69 246 HIS A C 1
ATOM 1901 O O . HIS A 1 246 ? 35.566 5.021 -53.613 1.00 88.69 246 HIS A O 1
ATOM 1907 N N . LYS A 1 247 ? 35.653 6.826 -52.290 1.00 87.50 247 LYS A N 1
ATOM 1908 C CA . LYS A 1 247 ? 36.163 7.713 -53.354 1.00 87.50 247 LYS A CA 1
ATOM 1909 C C . LYS A 1 247 ? 37.577 7.339 -53.803 1.00 87.50 247 LYS A C 1
ATOM 1911 O O . LYS A 1 247 ? 37.847 7.376 -54.998 1.00 87.50 247 LYS A O 1
ATOM 1916 N N . VAL A 1 248 ? 38.469 6.979 -52.878 1.00 87.38 248 VAL A N 1
ATOM 1917 C CA . VAL A 1 248 ? 39.848 6.565 -53.204 1.00 87.38 248 VAL A CA 1
ATOM 1918 C C . VAL A 1 248 ? 39.869 5.246 -53.976 1.00 87.38 248 VAL A C 1
ATOM 1920 O O . VAL A 1 248 ? 40.637 5.114 -54.927 1.00 87.38 248 VAL A O 1
ATOM 1923 N N . ILE A 1 249 ? 39.013 4.292 -53.603 1.00 84.75 249 ILE A N 1
ATOM 1924 C CA . ILE A 1 249 ? 38.873 3.012 -54.310 1.00 84.75 249 ILE A CA 1
ATOM 1925 C C . ILE A 1 249 ? 38.355 3.249 -55.734 1.00 84.75 249 ILE A C 1
ATOM 1927 O O . ILE A 1 249 ? 38.966 2.773 -56.684 1.00 84.75 249 ILE A O 1
ATOM 1931 N N . ASN A 1 250 ? 37.292 4.042 -55.900 1.00 79.69 250 ASN A N 1
ATOM 1932 C CA . ASN A 1 250 ? 36.690 4.288 -57.217 1.00 79.69 250 ASN A CA 1
ATOM 1933 C C . ASN A 1 250 ? 37.555 5.158 -58.143 1.00 79.69 250 ASN A C 1
ATOM 1935 O O . ASN A 1 250 ? 37.464 5.025 -59.360 1.00 79.69 250 ASN A O 1
ATOM 1939 N N . ASN A 1 251 ? 38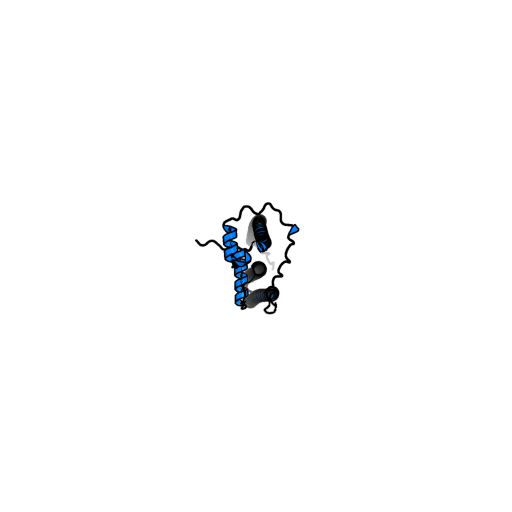.392 6.035 -57.584 1.00 77.00 251 ASN A N 1
ATOM 1940 C CA . ASN A 1 251 ? 39.305 6.885 -58.353 1.00 77.00 251 ASN A CA 1
ATOM 1941 C C . ASN A 1 251 ? 40.723 6.309 -58.457 1.00 77.00 251 ASN A C 1
ATOM 1943 O O . ASN A 1 251 ? 41.583 6.939 -59.073 1.00 77.00 251 ASN A O 1
ATOM 1947 N N . SER A 1 252 ? 40.997 5.143 -57.861 1.00 67.62 252 SER A N 1
ATOM 1948 C CA . SER A 1 252 ? 42.260 4.453 -58.104 1.00 67.62 252 SER A CA 1
ATOM 1949 C C . SER A 1 252 ? 42.237 3.934 -59.536 1.00 67.62 252 SER A C 1
ATOM 1951 O O . SER A 1 252 ? 41.383 3.105 -59.856 1.00 67.62 252 SER A O 1
ATOM 1953 N N . PRO A 1 253 ? 43.146 4.393 -60.416 1.00 61.31 253 PRO A N 1
ATOM 1954 C CA . PRO A 1 253 ? 43.251 3.810 -61.737 1.00 61.31 253 PRO A CA 1
ATOM 1955 C C . PRO A 1 253 ? 43.596 2.343 -61.521 1.00 61.31 253 PRO A C 1
ATOM 1957 O O . PRO A 1 253 ? 44.643 2.029 -60.946 1.00 61.31 253 PRO A O 1
ATOM 1960 N N . ALA A 1 254 ? 42.698 1.449 -61.937 1.00 61.44 254 ALA A N 1
ATOM 1961 C CA . ALA A 1 254 ? 43.030 0.049 -62.093 1.00 61.44 254 ALA A CA 1
ATOM 1962 C C . ALA A 1 254 ? 44.291 0.029 -62.957 1.00 61.44 254 ALA A C 1
ATOM 1964 O O . ALA A 1 254 ? 44.243 0.347 -64.146 1.00 61.44 254 ALA A O 1
ATOM 1965 N N . LYS A 1 255 ? 45.445 -0.235 -62.333 1.00 57.94 255 LYS A N 1
ATOM 1966 C CA . LYS A 1 255 ? 46.674 -0.518 -63.057 1.00 57.94 255 LYS A CA 1
ATOM 1967 C C . LYS A 1 255 ? 46.371 -1.789 -63.824 1.00 57.94 255 LYS A C 1
ATOM 1969 O O . LYS A 1 255 ? 46.476 -2.887 -63.287 1.00 57.94 255 LYS A O 1
ATOM 1974 N N . HIS A 1 256 ? 45.925 -1.606 -65.058 1.00 52.84 256 HIS A N 1
ATOM 1975 C CA . HIS A 1 256 ? 45.916 -2.627 -66.074 1.00 52.84 256 HIS A CA 1
ATOM 1976 C C . HIS A 1 256 ? 47.388 -3.001 -66.237 1.00 52.84 256 HIS A C 1
ATOM 1978 O O . HIS A 1 256 ? 48.150 -2.304 -66.902 1.00 52.84 256 HIS A O 1
ATOM 1984 N N . MET A 1 257 ? 47.830 -4.013 -65.491 1.00 54.16 257 MET A N 1
ATOM 1985 C CA . MET A 1 257 ? 49.092 -4.666 -65.790 1.00 54.16 257 MET A CA 1
ATOM 1986 C C . MET A 1 257 ? 48.860 -5.324 -67.153 1.00 54.16 257 MET A C 1
ATOM 1988 O O . MET A 1 257 ? 47.902 -6.098 -67.271 1.00 54.16 257 MET A O 1
ATOM 1992 N N . PRO A 1 258 ? 49.619 -4.957 -68.198 1.00 51.91 258 PRO A N 1
ATOM 1993 C CA . PRO A 1 258 ? 49.583 -5.717 -69.431 1.00 51.91 258 PRO A CA 1
ATOM 1994 C C . PRO A 1 258 ? 50.031 -7.138 -69.085 1.00 51.91 258 PRO A C 1
ATOM 1996 O O . PRO A 1 258 ? 51.045 -7.341 -68.419 1.00 51.91 258 PRO A O 1
ATOM 1999 N N . VAL A 1 259 ? 49.197 -8.107 -69.445 1.00 57.69 259 VAL A N 1
ATOM 2000 C CA . VAL A 1 259 ? 49.598 -9.508 -69.479 1.00 57.69 259 VAL A CA 1
ATOM 2001 C C . VAL A 1 259 ? 50.463 -9.613 -70.728 1.00 57.69 259 VAL A C 1
ATOM 2003 O O . VAL A 1 259 ? 49.931 -9.535 -71.832 1.00 57.69 259 VAL A O 1
ATOM 2006 N N . ASP A 1 260 ? 51.782 -9.652 -70.545 1.00 57.81 260 ASP A N 1
ATOM 2007 C CA . ASP A 1 260 ? 52.717 -9.922 -71.637 1.00 57.81 260 ASP A CA 1
ATOM 2008 C C . ASP A 1 260 ? 52.482 -11.366 -72.122 1.00 57.81 260 ASP A C 1
ATOM 2010 O O . ASP A 1 260 ? 52.586 -12.311 -71.333 1.00 57.81 260 ASP A O 1
ATOM 2014 N N . GLU A 1 261 ? 52.100 -11.502 -73.397 1.00 53.88 261 GLU A N 1
ATOM 2015 C CA . GLU A 1 261 ? 52.074 -12.758 -74.169 1.00 53.88 261 GLU A CA 1
ATOM 2016 C C . GLU A 1 261 ? 53.473 -13.137 -74.674 1.00 53.88 261 GLU A C 1
ATOM 2018 O O . GLU A 1 261 ? 54.227 -12.228 -75.098 1.00 53.88 261 GLU A O 1
#

Solvent-accessible surface area (backbone atoms only — not comparable to full-atom values): 15352 Å² total; per-residue (Å²): 134,84,81,81,77,51,72,67,56,49,22,32,51,51,27,47,54,55,37,51,78,69,66,53,88,66,85,72,53,69,71,55,20,45,50,47,12,46,51,53,49,55,50,51,50,56,38,50,52,50,48,52,52,46,51,53,50,53,52,53,51,51,52,53,60,69,70,47,80,89,58,86,80,52,62,64,56,51,53,50,50,49,52,50,51,47,52,50,52,52,48,53,44,51,52,52,54,55,53,59,54,57,60,46,58,77,70,43,85,60,94,83,68,76,84,82,74,81,81,78,80,81,84,81,70,84,88,76,70,72,88,84,71,84,83,70,89,50,76,66,57,57,52,52,49,62,73,64,71,64,57,78,79,61,66,40,83,89,40,41,66,62,55,52,49,54,52,49,52,51,53,52,49,50,51,50,50,53,51,51,54,49,49,53,52,51,51,52,51,51,51,54,52,52,54,49,53,51,52,52,49,56,49,55,49,50,52,50,52,52,51,52,53,51,53,52,53,51,52,51,49,55,51,50,53,52,52,52,53,50,52,50,51,54,50,54,50,51,51,51,51,53,54,51,50,53,50,53,61,73,66,47,76,78,77,77,72,78,81,84,127

Sequence (261 aa):
MQPKPSMSAQKRALAWAVADARGAVRTLEKSVADKVGLMLQTQAIKVRSKLAAADVYAESERARVRSEPPSDGTLTSLLAEMDSQLQSAHQAAKDEVYGGFTELQEVLPSEDIPPTYYTVPTPLKESDIPPALTKRMSKEQADLLRTLDLSPSCLQPDNLPGVVSLLL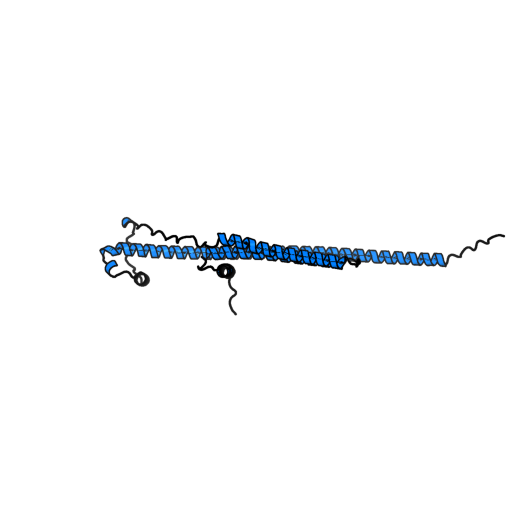DLMLNERSYRETCRREAQESRKAVQVEKARGEEDVAEADRWWGARCAELEQEKDELERKLEIAKRDLAQAQGGVAALHKVINNSPAKHMPVDE